Protein AF-A0A925IKQ5-F1 (afdb_monomer)

Foldseek 3Di:
DPPQPQDDLVNQLVLLLLQLLLLLVVLVVCCVVPVVVQ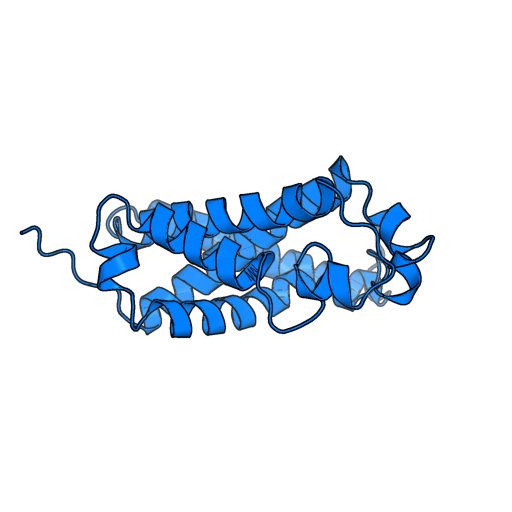DVCCDDPNVVVHDHCLALVVLCVSVCSSVVSNVLSVVCVVVRCQLQVDPCSLVVQLCCCCVDVAANDPDLDAQHPNVVVPHPDDHDPSSCSRRSVSSSSSSVLSNVCSRCVVPVVSVVVSVVSSVVSNVSSVVSSCVSVVVDDDDD

Mean predicted aligned error: 4.37 Å

pLDDT: mean 92.51, std 9.11, range [41.44, 98.69]

Sequence (184 aa):
MNDSTQPTLWGLIVKTSVVHTVTYFFMGILALTLLNYTEAFSTGVLASFMRPTDSPWVAAGPMLQPIRGLIFALAFYPLREIFFGKNNGWLILWWVLVALGVLSTFGAATGSIEGMIYTIIPTSITNYLEVVPQAFLLSAILFYWVNHPEKKWLNWVLGILFVLIMLMSALGVMAANGMLQVPT

Solvent-accessible surface area (backbone atoms only — not comparable to full-atom values): 9749 Å² total; per-residue (Å²): 131,83,87,68,80,73,80,49,67,67,60,37,26,55,49,33,13,38,39,39,25,47,33,48,47,54,35,48,54,48,34,49,71,76,66,46,39,57,59,49,22,66,37,76,76,44,35,80,76,41,73,45,69,71,37,40,69,53,29,34,45,50,63,50,24,45,60,53,13,37,56,48,25,63,66,40,54,86,45,36,62,60,34,63,68,38,99,61,8,32,59,53,46,22,48,51,43,40,50,47,69,44,38,56,30,93,54,65,43,79,57,10,57,40,9,64,73,75,44,91,66,82,72,53,73,72,57,43,67,39,57,51,54,30,39,41,50,28,23,49,52,42,39,51,54,67,74,41,69,85,52,57,65,55,57,51,54,50,48,52,52,35,53,51,48,44,50,51,18,52,50,38,27,36,37,49,69,67,75,40,91,72,88,128

Secondary structure (DSSP, 8-state):
-----PPPHHHHHHHHHHHHHHHHHHHHHHHHHHS-HHHHHHSTTGGGTSPPTTSHHHHTHHHHHHHHHHHHHHHHGGGHHHHHSSTTHHHHHHHHHHIIIIIS-SS--TTSHHHHHH--SPP-THHHHHHHHHHHHHHHHHHHHHH-TT-HHHHHHHHHHHHHHHHHHHHHHHHHTTSS----

Radius of gyration: 17.76 Å; Cα contacts (8 Å, |Δi|>4): 220; chains: 1; bounding box: 44×34×56 Å

Structure (mmCIF, N/CA/C/O backbone):
data_AF-A0A925IKQ5-F1
#
_entry.id   AF-A0A925IKQ5-F1
#
loop_
_atom_site.group_PDB
_atom_site.id
_atom_site.type_symbol
_atom_site.label_atom_id
_atom_site.label_alt_id
_atom_site.label_comp_id
_atom_site.label_asym_id
_atom_site.label_entity_id
_atom_site.label_seq_id
_atom_site.pdbx_PDB_ins_code
_atom_site.Cartn_x
_atom_site.Cartn_y
_atom_site.Cartn_z
_atom_site.occupancy
_atom_site.B_iso_or_equiv
_atom_site.auth_seq_id
_atom_site.auth_comp_id
_atom_site.auth_asym_id
_atom_site.auth_atom_id
_atom_site.pdbx_PDB_model_num
ATOM 1 N N . MET A 1 1 ? -11.544 10.944 28.070 1.00 41.44 1 MET A N 1
ATOM 2 C CA . MET A 1 1 ? -10.793 10.051 27.165 1.00 41.44 1 MET A CA 1
ATOM 3 C C . MET A 1 1 ? -11.814 9.105 26.574 1.00 41.44 1 MET A C 1
ATOM 5 O O . MET A 1 1 ? -12.487 8.446 27.349 1.00 41.44 1 MET A O 1
ATOM 9 N N . ASN A 1 2 ? -12.041 9.138 25.259 1.00 42.03 2 ASN A N 1
ATOM 10 C CA . ASN A 1 2 ? -12.896 8.131 24.629 1.00 42.03 2 ASN A CA 1
ATOM 11 C C . ASN A 1 2 ? -12.149 6.800 24.716 1.00 42.03 2 ASN A C 1
ATOM 13 O O . ASN A 1 2 ? -11.025 6.723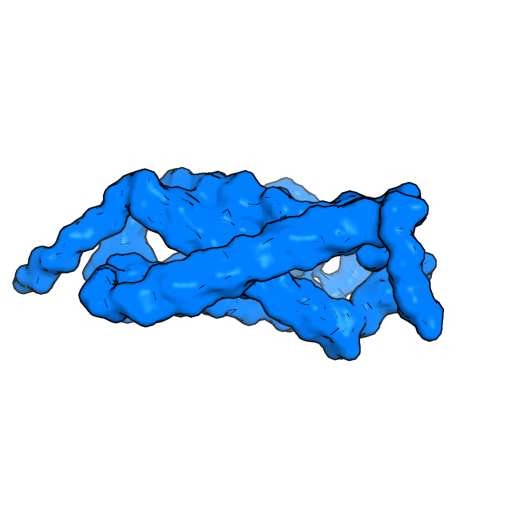 24.222 1.00 42.03 2 ASN A O 1
ATOM 17 N N . ASP A 1 3 ? -12.760 5.791 25.332 1.00 43.50 3 ASP A N 1
ATOM 18 C CA . ASP A 1 3 ? -12.321 4.398 25.250 1.00 43.50 3 ASP A CA 1
ATOM 19 C C . ASP A 1 3 ? -12.513 3.912 23.805 1.00 43.50 3 ASP A C 1
ATOM 21 O O . ASP A 1 3 ? -13.457 3.192 23.477 1.00 43.50 3 ASP A O 1
ATOM 25 N N . SER A 1 4 ? -11.647 4.350 22.888 1.00 56.72 4 SER A N 1
ATOM 26 C CA . SER A 1 4 ? -11.518 3.682 21.603 1.00 56.72 4 SER A CA 1
ATOM 27 C C . SER A 1 4 ? -10.803 2.363 21.866 1.00 56.72 4 SER A C 1
ATOM 29 O O . SER A 1 4 ? -9.616 2.316 22.192 1.00 56.72 4 SER A O 1
ATOM 31 N N . THR A 1 5 ? -11.551 1.265 21.771 1.00 69.25 5 THR A N 1
ATOM 32 C CA . THR A 1 5 ? -10.996 -0.087 21.810 1.00 69.25 5 THR A CA 1
ATOM 33 C C . THR A 1 5 ? -9.889 -0.180 20.764 1.00 69.25 5 THR A C 1
ATOM 35 O O . THR A 1 5 ? -10.165 -0.160 19.563 1.00 69.25 5 THR A O 1
ATOM 38 N N . GLN A 1 6 ? -8.637 -0.227 21.223 1.00 81.50 6 GLN A N 1
ATOM 39 C CA . GLN A 1 6 ? -7.464 -0.299 20.358 1.00 81.50 6 GLN A CA 1
ATOM 40 C C . GLN A 1 6 ? -7.587 -1.498 19.401 1.00 81.50 6 GLN A C 1
ATOM 42 O O . GLN A 1 6 ? -8.072 -2.558 19.812 1.00 81.50 6 GLN A O 1
ATOM 47 N N . PRO A 1 7 ? -7.148 -1.376 18.135 1.00 90.25 7 PRO A N 1
ATOM 48 C CA . PRO A 1 7 ? -7.259 -2.471 17.184 1.00 90.25 7 PRO A CA 1
ATOM 49 C C . PRO A 1 7 ? -6.448 -3.681 17.653 1.00 90.25 7 PRO A C 1
ATOM 51 O O . PRO A 1 7 ? -5.280 -3.564 18.029 1.00 90.25 7 PRO A O 1
ATOM 54 N N . THR A 1 8 ? -7.061 -4.862 17.587 1.00 95.31 8 THR A N 1
ATOM 55 C CA . THR A 1 8 ? -6.353 -6.127 17.801 1.00 95.31 8 THR A CA 1
ATOM 56 C C . THR A 1 8 ? -5.393 -6.390 16.645 1.00 95.31 8 THR A C 1
ATOM 58 O O . THR A 1 8 ? -5.629 -5.947 15.518 1.00 95.31 8 THR A O 1
ATOM 61 N N . LEU A 1 9 ? -4.325 -7.153 16.899 1.00 96.56 9 LEU A N 1
ATOM 62 C CA . LEU A 1 9 ? -3.350 -7.500 15.863 1.00 96.56 9 LEU A CA 1
ATOM 63 C C . LEU A 1 9 ? -4.024 -8.175 14.664 1.00 96.56 9 LEU A C 1
ATOM 65 O O . LEU A 1 9 ? -3.825 -7.762 13.527 1.00 96.56 9 LEU A O 1
ATOM 69 N N . TRP A 1 10 ? -4.876 -9.169 14.924 1.00 97.06 10 TRP A N 1
ATOM 70 C CA . TRP A 1 10 ? -5.587 -9.884 13.867 1.00 97.06 10 TRP A CA 1
ATOM 71 C C . TRP A 1 10 ? -6.515 -8.968 13.063 1.00 97.06 10 TRP A C 1
ATOM 73 O O . TRP A 1 10 ? -6.498 -8.988 11.833 1.00 97.06 10 TRP A O 1
ATOM 83 N N . GLY A 1 11 ? -7.280 -8.110 13.749 1.00 96.56 11 GLY A N 1
ATOM 84 C CA . GLY A 1 11 ? -8.144 -7.136 13.086 1.00 96.56 11 GLY A CA 1
ATOM 85 C C . GLY A 1 11 ? -7.350 -6.172 12.204 1.00 96.56 11 GLY A C 1
ATOM 86 O O . GLY A 1 11 ? -7.780 -5.857 11.093 1.00 96.56 11 GLY A O 1
ATOM 87 N N . LEU A 1 12 ? -6.171 -5.750 12.663 1.00 97.44 12 LEU A N 1
ATOM 88 C CA . LEU A 1 12 ? -5.295 -4.866 11.906 1.00 97.44 12 LEU A CA 1
ATOM 89 C C . LEU A 1 12 ? -4.671 -5.572 10.696 1.00 97.44 12 LEU A C 1
ATOM 91 O O . LEU A 1 12 ? -4.644 -4.978 9.623 1.00 97.44 12 LEU A O 1
ATOM 95 N N . ILE A 1 13 ? -4.241 -6.831 10.828 1.00 98.56 13 ILE A N 1
ATOM 96 C CA . ILE A 1 13 ? -3.718 -7.641 9.712 1.00 98.56 13 ILE A CA 1
ATOM 97 C C . ILE A 1 13 ? -4.755 -7.753 8.599 1.00 98.56 13 ILE A C 1
ATOM 99 O O . ILE A 1 13 ? -4.454 -7.434 7.447 1.00 98.56 13 ILE A O 1
ATOM 103 N N . VAL A 1 14 ? -5.983 -8.155 8.938 1.00 98.25 14 VAL A N 1
ATOM 104 C CA . VAL A 1 14 ? -7.055 -8.337 7.950 1.00 98.25 14 VAL A CA 1
ATOM 105 C C . VAL A 1 14 ? -7.387 -7.011 7.268 1.00 98.25 14 VAL A C 1
ATOM 107 O O . VAL A 1 14 ? -7.350 -6.926 6.040 1.00 98.25 14 VAL A O 1
ATOM 110 N N . LYS A 1 15 ? -7.657 -5.954 8.046 1.00 98.25 15 LYS A N 1
ATOM 111 C CA . LYS A 1 15 ? -8.031 -4.646 7.487 1.00 98.25 15 LYS A CA 1
ATOM 112 C C . LYS A 1 15 ? -6.906 -4.037 6.648 1.00 98.25 15 LYS A C 1
ATOM 114 O O . LYS A 1 15 ? -7.177 -3.536 5.562 1.00 98.25 15 LYS A O 1
ATOM 119 N N . THR A 1 16 ? -5.653 -4.121 7.097 1.00 98.56 16 THR A N 1
ATOM 120 C CA . THR A 1 16 ? -4.502 -3.585 6.347 1.00 98.56 16 THR A CA 1
ATOM 121 C C . THR A 1 16 ? -4.289 -4.350 5.047 1.00 98.56 16 THR A C 1
ATOM 123 O O . THR A 1 16 ? -4.097 -3.724 4.011 1.00 98.56 16 THR A O 1
ATOM 126 N N . SER A 1 17 ? -4.392 -5.682 5.068 1.00 98.62 17 SER A N 1
ATOM 127 C CA . SER A 1 17 ? -4.284 -6.517 3.863 1.00 98.62 17 SER A CA 1
ATOM 128 C C . SER A 1 17 ? -5.343 -6.166 2.828 1.00 98.62 17 SER A C 1
ATOM 130 O O . SER A 1 17 ? -5.018 -5.956 1.659 1.00 98.62 17 SER A O 1
ATOM 132 N N . VAL A 1 18 ? -6.594 -6.027 3.265 1.00 98.69 18 VAL A N 1
ATOM 133 C CA . VAL A 1 18 ? -7.708 -5.644 2.395 1.00 98.69 18 VAL A CA 1
ATOM 134 C C . VAL A 1 18 ? -7.502 -4.243 1.823 1.00 98.69 18 VAL A C 1
ATOM 136 O O . VAL A 1 18 ? -7.490 -4.083 0.604 1.00 98.69 18 VAL A O 1
ATOM 139 N N . VAL A 1 19 ? -7.293 -3.234 2.674 1.00 98.69 19 VAL A N 1
ATOM 140 C CA . VAL A 1 19 ? -7.167 -1.842 2.216 1.00 98.69 19 VAL A CA 1
ATOM 141 C C . VAL A 1 19 ? -5.950 -1.672 1.318 1.00 98.69 19 VAL A C 1
ATOM 143 O O . VAL A 1 19 ? -6.065 -1.038 0.276 1.00 98.69 19 VAL A O 1
ATOM 146 N N . HIS A 1 20 ? -4.806 -2.261 1.673 1.00 98.62 20 HIS A N 1
ATOM 147 C CA . HIS A 1 20 ? -3.599 -2.156 0.859 1.00 98.62 20 HIS A CA 1
ATOM 148 C C . HIS A 1 20 ? -3.790 -2.778 -0.523 1.00 98.62 20 HIS A C 1
ATOM 150 O O . HIS A 1 20 ? -3.409 -2.162 -1.513 1.00 98.62 20 HIS A O 1
ATOM 156 N N . THR A 1 21 ? -4.433 -3.947 -0.603 1.00 98.69 21 THR A N 1
ATOM 157 C CA . THR A 1 21 ? -4.746 -4.601 -1.883 1.00 98.69 21 THR A CA 1
ATOM 158 C C . THR A 1 21 ? -5.673 -3.738 -2.734 1.00 98.69 21 THR A C 1
ATOM 160 O O . THR A 1 21 ? -5.405 -3.529 -3.915 1.00 98.69 21 THR A O 1
ATOM 163 N N . VAL A 1 22 ? -6.732 -3.192 -2.129 1.00 98.50 22 VAL A N 1
ATOM 164 C CA . VAL A 1 22 ? -7.706 -2.337 -2.817 1.00 98.50 22 VAL A CA 1
ATOM 165 C C . VAL A 1 22 ? -7.042 -1.064 -3.346 1.00 98.50 22 VAL A C 1
ATOM 167 O O . VAL A 1 22 ? -7.174 -0.753 -4.528 1.00 98.50 22 VAL A O 1
ATOM 170 N N . THR A 1 23 ? -6.295 -0.337 -2.511 1.00 98.50 23 THR A N 1
ATOM 171 C CA . THR A 1 23 ? -5.662 0.920 -2.941 1.00 98.50 23 THR A CA 1
ATOM 172 C C . THR A 1 23 ? -4.537 0.686 -3.937 1.00 98.50 23 THR A C 1
ATOM 174 O O . THR A 1 23 ? -4.417 1.459 -4.883 1.00 98.50 23 THR A O 1
ATOM 177 N N . TYR A 1 24 ? -3.752 -0.383 -3.772 1.00 98.00 24 TYR A N 1
ATOM 178 C CA . TYR A 1 24 ? -2.742 -0.794 -4.748 1.00 98.00 24 TYR A CA 1
ATOM 179 C C . TYR A 1 24 ? -3.370 -1.065 -6.115 1.00 98.00 24 TYR A C 1
ATOM 181 O O . TYR A 1 24 ? -2.906 -0.534 -7.115 1.00 98.00 24 TYR A O 1
ATOM 189 N N . PHE A 1 25 ? -4.451 -1.845 -6.160 1.00 97.62 25 PHE A N 1
ATOM 190 C CA . PHE A 1 25 ? -5.095 -2.210 -7.417 1.00 97.62 25 PHE A CA 1
ATOM 191 C C . PHE A 1 25 ? -5.631 -0.991 -8.176 1.00 97.62 25 PHE A C 1
ATOM 193 O O . PHE A 1 25 ? -5.340 -0.822 -9.358 1.00 97.62 25 PHE A O 1
ATOM 200 N N . PHE A 1 26 ? -6.376 -0.114 -7.497 1.00 97.38 26 PHE A N 1
ATOM 201 C CA . PHE A 1 26 ? -6.933 1.075 -8.143 1.00 97.38 26 PHE A CA 1
ATOM 202 C C . PHE A 1 26 ? -5.848 2.054 -8.591 1.00 97.38 26 PHE A C 1
ATOM 204 O O . PHE A 1 26 ? -5.913 2.553 -9.712 1.00 97.38 26 PHE A O 1
ATOM 211 N N . MET A 1 27 ? -4.835 2.300 -7.756 1.00 96.75 27 MET A N 1
ATOM 212 C CA . MET A 1 27 ? -3.728 3.175 -8.145 1.00 96.75 27 MET A CA 1
ATOM 213 C C . MET A 1 27 ? -2.895 2.574 -9.277 1.00 96.75 27 MET A C 1
ATOM 215 O O . MET A 1 27 ? -2.519 3.311 -10.180 1.00 96.75 27 MET A O 1
ATOM 219 N N . GLY A 1 28 ? -2.711 1.253 -9.302 1.00 93.81 28 GLY A N 1
ATOM 220 C CA . GLY A 1 28 ? -2.059 0.556 -10.408 1.00 93.81 28 GLY A CA 1
ATOM 221 C C . GLY A 1 28 ? -2.821 0.700 -11.729 1.00 93.81 28 GLY A C 1
ATOM 222 O O . GLY A 1 28 ? -2.212 0.992 -12.753 1.00 93.81 28 GLY A O 1
ATOM 223 N N . ILE A 1 29 ? -4.157 0.590 -11.726 1.00 93.62 29 ILE A N 1
ATOM 224 C CA . ILE A 1 29 ? -4.978 0.859 -12.925 1.00 93.62 29 ILE A CA 1
ATOM 225 C C . ILE A 1 29 ? -4.818 2.313 -13.385 1.00 93.62 29 ILE A C 1
ATOM 227 O O . ILE A 1 29 ? -4.654 2.576 -14.579 1.00 93.62 29 ILE A O 1
ATOM 231 N N . LEU A 1 30 ? -4.853 3.267 -12.452 1.00 93.88 30 LEU A N 1
ATOM 232 C CA . LEU A 1 30 ? -4.658 4.679 -12.782 1.00 93.88 30 LEU A CA 1
ATOM 233 C C . LEU A 1 30 ? -3.256 4.926 -13.345 1.00 93.88 30 LEU A C 1
ATOM 235 O O . LEU A 1 30 ? -3.117 5.654 -14.319 1.00 93.88 30 LEU A O 1
ATOM 239 N N . ALA A 1 31 ? -2.227 4.285 -12.802 1.00 90.75 31 ALA A N 1
ATOM 240 C CA . ALA A 1 31 ? -0.866 4.407 -13.303 1.00 90.75 31 ALA A CA 1
ATOM 241 C C . ALA A 1 31 ? -0.708 3.798 -14.706 1.00 90.75 31 ALA A C 1
ATOM 243 O O . ALA A 1 31 ? -0.157 4.444 -15.598 1.00 90.75 31 ALA A O 1
ATOM 244 N N . LEU A 1 32 ? -1.277 2.611 -14.946 1.00 89.88 32 LEU A N 1
ATOM 245 C CA . LEU A 1 32 ? -1.297 1.978 -16.269 1.00 89.88 32 LEU A CA 1
ATOM 246 C C . LEU A 1 32 ? -1.959 2.868 -17.327 1.00 89.88 32 LEU A C 1
ATOM 248 O O . LEU A 1 32 ? -1.464 2.954 -18.449 1.00 89.88 32 LEU A O 1
ATOM 252 N N . THR A 1 33 ? -3.052 3.542 -16.969 1.00 90.00 33 THR A N 1
ATOM 253 C CA . THR A 1 33 ? -3.854 4.336 -17.913 1.00 90.00 33 THR A CA 1
ATOM 254 C C . THR A 1 33 ? -3.386 5.786 -18.064 1.00 90.00 33 THR A C 1
ATOM 256 O O . THR A 1 33 ? -3.491 6.334 -19.158 1.00 90.00 33 THR A O 1
ATOM 259 N N . LEU A 1 34 ? -2.860 6.413 -17.007 1.00 90.88 34 LEU A N 1
ATOM 260 C CA . LEU A 1 34 ? -2.500 7.839 -16.994 1.00 90.88 34 LEU A CA 1
ATOM 261 C C . LEU A 1 34 ? -0.994 8.100 -17.107 1.00 90.88 34 LEU A C 1
ATOM 263 O O . LEU A 1 34 ? -0.605 9.185 -17.533 1.00 90.88 34 LEU A O 1
ATOM 267 N N . LEU A 1 35 ? -0.143 7.145 -16.715 1.00 88.75 35 LEU A N 1
ATOM 268 C CA . LEU A 1 35 ? 1.321 7.305 -16.694 1.00 88.75 35 LEU A CA 1
ATOM 269 C C . LEU A 1 35 ? 2.035 6.481 -17.776 1.00 88.75 35 LEU A C 1
ATOM 271 O O . LEU A 1 35 ? 3.264 6.460 -17.810 1.00 88.75 35 LEU A O 1
ATOM 275 N N . ASN A 1 36 ? 1.275 5.821 -18.656 1.00 86.38 36 ASN A N 1
ATOM 276 C CA . ASN A 1 36 ? 1.770 5.064 -19.808 1.00 86.38 36 ASN A CA 1
ATOM 277 C C . ASN A 1 36 ? 2.819 3.990 -19.442 1.00 86.38 36 ASN A C 1
ATOM 279 O O . ASN A 1 36 ? 3.860 3.832 -20.084 1.00 86.38 36 ASN A O 1
ATOM 283 N N . TYR A 1 37 ? 2.543 3.239 -18.372 1.00 84.31 37 TYR A N 1
ATOM 284 C CA . TYR A 1 37 ? 3.457 2.217 -17.847 1.00 84.31 37 TYR A CA 1
ATOM 285 C C . TYR A 1 37 ? 3.745 1.084 -18.831 1.00 84.31 37 TYR A C 1
ATOM 287 O O . TYR A 1 37 ? 4.828 0.509 -18.783 1.00 84.31 37 TYR A O 1
ATOM 295 N N . THR A 1 38 ? 2.823 0.783 -19.748 1.00 83.44 38 THR A N 1
ATOM 296 C CA . THR A 1 38 ? 3.056 -0.221 -20.795 1.00 83.44 38 THR A CA 1
ATOM 297 C C . THR A 1 38 ? 4.256 0.152 -21.663 1.00 83.44 38 THR A C 1
ATOM 299 O O . THR A 1 38 ? 5.140 -0.676 -21.870 1.00 83.44 38 THR A O 1
ATOM 302 N N . GLU A 1 39 ? 4.340 1.402 -22.124 1.00 85.94 39 GLU A N 1
ATOM 303 C CA . GLU A 1 39 ? 5.493 1.882 -22.891 1.00 85.94 39 GLU A CA 1
ATOM 304 C C . GLU A 1 39 ? 6.738 1.998 -22.004 1.00 85.94 39 GLU A C 1
ATOM 306 O O . GLU A 1 39 ? 7.817 1.531 -22.376 1.00 85.94 39 GLU A O 1
ATOM 311 N N . ALA A 1 40 ? 6.585 2.550 -20.796 1.00 84.31 40 ALA A N 1
ATOM 312 C CA . ALA A 1 40 ? 7.707 2.753 -19.884 1.00 84.31 40 ALA A CA 1
ATOM 313 C C . ALA A 1 40 ? 8.388 1.436 -19.467 1.00 84.31 40 ALA A C 1
ATOM 315 O O . ALA A 1 40 ? 9.604 1.406 -19.309 1.00 84.31 40 ALA A O 1
ATOM 316 N N . PHE A 1 41 ? 7.637 0.346 -19.281 1.00 88.25 41 PHE A N 1
ATOM 317 C CA . PHE A 1 41 ? 8.191 -0.946 -18.847 1.00 88.25 41 PHE A CA 1
ATOM 318 C C . PHE A 1 41 ? 8.660 -1.821 -20.014 1.00 88.25 41 PHE A C 1
ATOM 320 O O . PHE A 1 41 ? 9.317 -2.832 -19.781 1.00 88.25 41 PHE A O 1
ATOM 327 N N . SER A 1 42 ? 8.335 -1.459 -21.257 1.00 85.56 42 SER A N 1
ATOM 328 C CA . SER A 1 42 ? 8.744 -2.204 -22.457 1.00 85.56 42 SER A CA 1
ATOM 329 C C . SER A 1 42 ? 9.879 -1.536 -23.235 1.00 85.56 42 SER A C 1
ATOM 331 O O . SER A 1 42 ? 10.492 -2.177 -24.089 1.00 85.56 42 SER A O 1
ATOM 333 N N . THR A 1 43 ? 10.206 -0.278 -22.926 1.00 81.56 43 THR A N 1
ATOM 334 C CA . THR A 1 43 ? 11.236 0.495 -23.630 1.00 81.56 43 THR A CA 1
ATOM 335 C C . THR A 1 43 ? 12.249 1.149 -22.682 1.00 81.56 43 THR A C 1
ATOM 337 O O . THR A 1 43 ? 12.024 1.312 -21.482 1.00 81.56 43 THR A O 1
ATOM 340 N N . GLY A 1 44 ? 13.410 1.528 -23.225 1.00 84.44 44 GLY A N 1
ATOM 341 C CA . GLY A 1 44 ? 14.429 2.290 -22.501 1.00 84.44 44 GLY A CA 1
ATOM 342 C C . GLY A 1 44 ? 15.044 1.561 -21.298 1.00 84.44 44 GLY A C 1
ATOM 343 O O . GLY A 1 44 ? 15.125 0.336 -21.252 1.00 84.44 44 GLY A O 1
ATOM 344 N N . VAL A 1 45 ? 15.521 2.339 -20.320 1.00 84.00 45 VAL A N 1
ATOM 345 C CA . VAL A 1 45 ? 16.238 1.825 -19.137 1.00 84.00 45 VAL A CA 1
ATOM 346 C C . VAL A 1 45 ? 15.307 1.074 -18.181 1.00 84.00 45 VAL A C 1
ATOM 348 O O . VAL A 1 45 ? 15.732 0.125 -17.536 1.00 84.00 45 VAL A O 1
ATOM 351 N N . LEU A 1 46 ? 14.029 1.453 -18.091 1.00 85.50 46 LEU A N 1
ATOM 352 C CA . LEU A 1 46 ? 13.085 0.759 -17.212 1.00 85.50 46 LEU A CA 1
ATOM 353 C C . LEU A 1 46 ? 12.785 -0.665 -17.691 1.00 85.50 46 LEU A C 1
ATOM 355 O O . LEU A 1 46 ? 12.556 -1.519 -16.844 1.00 85.50 46 LEU A O 1
ATOM 359 N N . ALA A 1 47 ? 12.875 -0.964 -18.989 1.00 87.19 47 ALA A N 1
ATOM 360 C CA . ALA A 1 47 ? 12.683 -2.321 -19.507 1.00 87.19 47 ALA A CA 1
ATOM 361 C C . ALA A 1 47 ? 13.751 -3.330 -19.046 1.00 87.19 47 ALA A C 1
ATOM 363 O O . ALA A 1 47 ? 13.494 -4.532 -19.031 1.00 87.19 47 ALA A O 1
ATOM 364 N N . SER A 1 48 ? 14.946 -2.871 -18.650 1.00 87.12 48 SER A N 1
ATOM 365 C CA . SER A 1 48 ? 15.973 -3.756 -18.074 1.00 87.12 48 SER A CA 1
ATOM 366 C C . SER A 1 48 ? 15.771 -4.018 -16.578 1.00 87.12 48 SER A C 1
ATOM 368 O O . SER A 1 48 ? 16.409 -4.912 -16.022 1.00 87.12 48 SER A O 1
ATOM 370 N N . PHE A 1 49 ? 14.880 -3.263 -15.929 1.00 88.00 49 PHE A N 1
ATOM 371 C CA . PHE A 1 49 ? 14.619 -3.326 -14.492 1.00 88.00 49 PHE A CA 1
ATOM 372 C C . PHE A 1 49 ? 13.215 -3.857 -14.156 1.00 88.00 49 PHE A C 1
ATOM 374 O O . PHE A 1 49 ? 13.047 -4.636 -13.218 1.00 88.00 49 PHE A O 1
ATOM 381 N N . MET A 1 50 ? 12.203 -3.456 -14.926 1.00 91.81 50 MET A N 1
ATOM 382 C CA . MET A 1 50 ? 10.792 -3.775 -14.722 1.00 91.81 50 MET A CA 1
ATOM 383 C C . MET A 1 50 ? 10.351 -4.932 -15.615 1.00 91.81 50 MET A C 1
ATOM 385 O O . MET A 1 50 ? 10.854 -5.129 -16.717 1.00 91.81 50 MET A O 1
ATOM 389 N N . ARG A 1 51 ? 9.362 -5.698 -15.146 1.00 93.06 51 ARG A N 1
ATOM 390 C CA . ARG A 1 51 ? 8.690 -6.698 -15.983 1.00 93.06 51 ARG A CA 1
ATOM 391 C C . ARG A 1 51 ? 7.648 -6.016 -16.880 1.00 93.06 51 ARG A C 1
ATOM 393 O O . ARG A 1 51 ? 6.980 -5.099 -16.399 1.00 93.06 51 ARG A O 1
ATOM 400 N N . PRO A 1 52 ? 7.436 -6.510 -18.113 1.00 92.06 52 PRO A N 1
ATOM 401 C CA . PRO A 1 52 ? 6.313 -6.099 -18.949 1.00 92.06 52 PRO A CA 1
ATOM 402 C C . PRO A 1 52 ? 4.967 -6.233 -18.226 1.00 92.06 52 PRO A C 1
ATOM 404 O O . PRO A 1 52 ? 4.774 -7.143 -17.407 1.00 92.06 52 PRO A O 1
ATOM 407 N N . THR A 1 53 ? 4.042 -5.320 -18.526 1.00 89.62 53 THR A N 1
ATOM 408 C CA . THR A 1 53 ? 2.741 -5.209 -17.847 1.00 89.62 53 THR A CA 1
ATOM 409 C C . THR A 1 53 ? 1.810 -6.391 -18.120 1.00 89.62 53 THR A C 1
ATOM 411 O O . THR A 1 53 ? 0.933 -6.674 -17.307 1.00 89.62 53 THR A O 1
ATOM 414 N N . ASP A 1 54 ? 2.039 -7.118 -19.210 1.00 88.81 54 ASP A N 1
ATOM 415 C CA . ASP A 1 54 ? 1.347 -8.348 -19.599 1.00 88.81 54 ASP A CA 1
ATOM 416 C C . ASP A 1 54 ? 1.957 -9.621 -18.982 1.00 88.81 54 ASP A C 1
ATOM 418 O O . ASP A 1 54 ? 1.423 -10.716 -19.164 1.00 88.81 54 ASP A O 1
ATOM 422 N N . SER A 1 55 ? 3.054 -9.518 -18.218 1.00 93.19 55 SER A N 1
ATOM 423 C CA . SER A 1 55 ? 3.662 -10.708 -17.622 1.00 93.19 55 SER A CA 1
ATOM 424 C C . SER A 1 55 ? 2.770 -11.319 -16.527 1.00 93.19 55 SER A C 1
ATOM 426 O O . SER A 1 55 ? 2.173 -10.584 -15.727 1.00 93.19 55 SER A O 1
ATOM 428 N N . PRO A 1 56 ? 2.760 -12.660 -16.369 1.00 94.06 56 PRO A N 1
ATOM 429 C CA . PRO A 1 56 ? 1.994 -13.321 -15.311 1.00 94.06 56 PRO A CA 1
ATOM 430 C C . PRO A 1 56 ? 2.316 -12.812 -13.900 1.00 94.06 56 PRO A C 1
ATOM 432 O O . PRO A 1 56 ? 1.445 -12.776 -13.038 1.00 94.06 56 PRO A O 1
ATOM 435 N N . TRP A 1 57 ? 3.557 -12.382 -13.656 1.00 95.31 57 TRP A N 1
ATOM 436 C CA . TRP A 1 57 ? 3.975 -11.847 -12.357 1.00 95.31 57 TRP A CA 1
ATOM 437 C C . TRP A 1 57 ? 3.402 -10.462 -12.066 1.00 95.31 57 TRP A C 1
ATOM 439 O O . TRP A 1 57 ? 3.077 -10.177 -10.914 1.00 95.31 57 TRP A O 1
ATOM 449 N N . VAL A 1 58 ? 3.256 -9.614 -13.087 1.00 93.31 58 VAL A N 1
ATOM 450 C CA . VAL A 1 58 ? 2.593 -8.312 -12.927 1.00 93.31 58 VAL A CA 1
ATOM 451 C C . VAL A 1 58 ? 1.092 -8.521 -12.722 1.00 93.31 58 VAL A C 1
ATOM 453 O O . VAL A 1 58 ? 0.521 -7.934 -11.803 1.00 93.31 58 VAL A O 1
ATOM 456 N N . ALA A 1 59 ? 0.478 -9.450 -13.463 1.00 94.12 59 ALA A N 1
ATOM 457 C CA . ALA A 1 59 ? -0.920 -9.838 -13.260 1.00 94.12 59 ALA A CA 1
ATOM 458 C C . ALA A 1 59 ? -1.187 -10.426 -11.859 1.00 94.12 59 ALA A C 1
ATOM 460 O O . ALA A 1 59 ? -2.241 -10.169 -11.276 1.00 94.12 59 ALA A O 1
ATOM 461 N N . ALA A 1 60 ? -0.224 -11.159 -11.286 1.00 95.56 60 ALA A N 1
ATOM 462 C CA . ALA A 1 60 ? -0.269 -11.674 -9.913 1.00 95.56 60 ALA A CA 1
ATOM 463 C C . ALA A 1 60 ? -0.042 -10.595 -8.835 1.00 95.56 60 ALA A C 1
ATOM 465 O O . ALA A 1 60 ? -0.207 -10.872 -7.645 1.00 95.56 60 ALA A O 1
ATOM 466 N N . GLY A 1 61 ? 0.340 -9.371 -9.218 1.00 94.69 61 GLY A N 1
ATOM 467 C CA . GLY A 1 61 ? 0.677 -8.280 -8.303 1.00 94.69 61 GLY A CA 1
ATOM 468 C C . GLY A 1 61 ? -0.351 -8.070 -7.182 1.00 94.69 61 GLY A C 1
ATOM 469 O O . GLY A 1 61 ? 0.045 -8.082 -6.012 1.00 94.69 61 GLY A O 1
ATOM 470 N N . PRO A 1 62 ? -1.660 -7.940 -7.478 1.00 96.62 62 PRO A N 1
ATOM 471 C CA . PRO A 1 62 ? -2.698 -7.804 -6.457 1.00 96.62 62 PRO A CA 1
ATOM 472 C C . PRO A 1 62 ? -2.764 -8.987 -5.475 1.00 96.62 62 PRO A C 1
ATOM 474 O O . PRO A 1 62 ? -2.916 -8.763 -4.275 1.00 96.62 62 PRO A O 1
ATOM 477 N N . MET A 1 63 ? -2.562 -10.228 -5.937 1.00 95.38 63 MET A N 1
ATOM 478 C CA . MET A 1 63 ? -2.564 -11.422 -5.073 1.00 95.38 63 MET A CA 1
ATOM 479 C C . MET A 1 63 ? -1.420 -11.461 -4.057 1.00 95.38 63 MET A C 1
ATOM 481 O O . MET A 1 63 ? -1.523 -12.154 -3.045 1.00 95.38 63 MET A O 1
ATOM 485 N N . LEU A 1 64 ? -0.341 -10.718 -4.304 1.00 96.62 64 LEU A N 1
ATOM 486 C CA . LEU A 1 64 ? 0.797 -10.609 -3.391 1.00 96.62 64 LEU A CA 1
ATOM 487 C C . LEU A 1 64 ? 0.623 -9.482 -2.360 1.00 96.62 64 LEU A C 1
ATOM 489 O O . LEU A 1 64 ? 1.341 -9.443 -1.357 1.00 96.62 64 LEU A O 1
ATOM 493 N N . GLN A 1 65 ? -0.343 -8.579 -2.550 1.00 97.88 65 GLN A N 1
ATOM 494 C CA . GLN A 1 65 ? -0.558 -7.458 -1.632 1.00 97.88 65 GLN A CA 1
ATOM 495 C C . GLN A 1 65 ? -1.025 -7.861 -0.224 1.00 97.88 65 GLN A C 1
ATOM 497 O O . GLN A 1 65 ? -0.626 -7.171 0.714 1.00 97.88 65 GLN A O 1
ATOM 502 N N . PRO A 1 66 ? -1.757 -8.970 0.009 1.00 98.44 66 PRO A N 1
ATOM 503 C CA . PRO A 1 66 ? -2.018 -9.452 1.365 1.00 98.44 66 PRO A CA 1
ATOM 504 C C . PRO A 1 66 ? -0.742 -9.718 2.173 1.00 98.44 66 PRO A C 1
ATOM 506 O O . PRO A 1 66 ? -0.696 -9.417 3.363 1.00 98.44 66 PRO A O 1
ATOM 509 N N . ILE A 1 67 ? 0.324 -10.208 1.530 1.00 98.25 67 ILE A N 1
ATOM 510 C CA . ILE A 1 67 ? 1.618 -10.437 2.192 1.00 98.25 67 ILE A CA 1
ATOM 511 C C . ILE A 1 67 ? 2.225 -9.095 2.622 1.00 98.25 67 ILE A C 1
ATOM 513 O O . ILE A 1 67 ? 2.665 -8.945 3.762 1.00 98.25 67 ILE A O 1
ATOM 517 N N . ARG A 1 68 ? 2.193 -8.082 1.747 1.00 97.38 68 ARG A N 1
ATOM 518 C CA . ARG A 1 68 ? 2.658 -6.726 2.091 1.00 97.38 68 ARG A CA 1
ATOM 519 C C . ARG A 1 68 ? 1.793 -6.075 3.168 1.00 97.38 68 ARG A C 1
ATOM 521 O O . ARG A 1 68 ? 2.325 -5.452 4.082 1.00 97.38 68 ARG A O 1
ATOM 528 N N . GLY A 1 69 ? 0.480 -6.268 3.109 1.00 98.25 69 GLY A N 1
ATOM 529 C CA . GLY A 1 69 ? -0.453 -5.774 4.116 1.00 98.25 69 GLY A CA 1
ATOM 530 C C . GLY A 1 69 ? -0.246 -6.406 5.492 1.00 98.25 69 GLY A C 1
ATOM 531 O O . GLY A 1 69 ? -0.330 -5.699 6.495 1.00 98.25 69 GLY A O 1
ATOM 532 N N . LEU A 1 70 ? 0.108 -7.693 5.553 1.00 98.50 70 LEU A N 1
ATOM 533 C CA . LEU A 1 70 ? 0.554 -8.355 6.780 1.00 98.50 70 LEU A CA 1
ATOM 534 C C . LEU A 1 70 ? 1.820 -7.691 7.340 1.00 98.50 70 LEU A C 1
ATOM 536 O O . LEU A 1 70 ? 1.846 -7.337 8.518 1.00 98.50 70 LEU A O 1
ATOM 540 N N . ILE A 1 71 ? 2.844 -7.480 6.507 1.00 98.50 71 ILE A N 1
ATOM 541 C CA . ILE A 1 71 ? 4.100 -6.829 6.923 1.00 98.50 71 ILE A CA 1
ATOM 542 C C . ILE A 1 71 ? 3.822 -5.422 7.470 1.00 98.50 71 ILE A C 1
ATOM 544 O O . ILE A 1 71 ? 4.308 -5.060 8.543 1.00 98.50 71 ILE A O 1
ATOM 548 N N . PHE A 1 72 ? 2.986 -4.647 6.779 1.00 98.31 72 PHE A N 1
ATOM 549 C CA . PHE A 1 72 ? 2.559 -3.328 7.237 1.00 98.31 72 PHE A CA 1
ATOM 550 C C . PHE A 1 72 ? 1.808 -3.387 8.564 1.00 98.31 72 PHE A C 1
ATOM 552 O O . PHE A 1 72 ? 2.143 -2.641 9.478 1.00 98.31 72 PHE A O 1
ATOM 559 N N . ALA A 1 73 ? 0.851 -4.300 8.724 1.00 98.38 73 ALA A N 1
ATOM 560 C CA . ALA A 1 73 ? 0.118 -4.441 9.977 1.00 98.38 73 ALA A CA 1
ATOM 561 C C . ALA A 1 73 ? 1.036 -4.782 11.159 1.00 98.38 73 ALA A C 1
ATOM 563 O O . ALA A 1 73 ? 0.850 -4.233 12.245 1.00 98.38 73 ALA A O 1
ATOM 564 N N . LEU A 1 74 ? 2.045 -5.635 10.949 1.00 98.44 74 LEU A N 1
ATOM 565 C CA . LEU A 1 74 ? 3.049 -5.955 11.967 1.00 98.44 74 LEU A CA 1
ATOM 566 C C . LEU A 1 74 ? 3.880 -4.726 12.359 1.00 98.44 74 LEU A C 1
ATOM 568 O O . LEU A 1 74 ? 4.158 -4.543 13.541 1.00 98.44 74 LEU A O 1
ATOM 572 N N . ALA A 1 75 ? 4.216 -3.857 11.402 1.00 97.88 75 ALA A N 1
ATOM 573 C CA . ALA A 1 75 ? 4.894 -2.589 11.674 1.00 97.88 75 ALA A CA 1
ATOM 574 C C . ALA A 1 75 ? 3.972 -1.552 12.348 1.00 97.88 75 ALA A C 1
ATOM 576 O O . ALA A 1 75 ? 4.414 -0.782 13.201 1.00 97.88 75 ALA A O 1
ATOM 577 N N . PHE A 1 76 ? 2.682 -1.531 12.004 1.00 97.81 76 PHE A N 1
ATOM 578 C CA . PHE A 1 76 ? 1.713 -0.579 12.554 1.00 97.81 76 PHE A CA 1
ATOM 579 C C . PHE A 1 76 ? 1.264 -0.939 13.965 1.00 97.81 76 PHE A C 1
ATOM 581 O O . PHE A 1 76 ? 1.018 -0.050 14.776 1.00 97.81 76 PHE A O 1
ATOM 588 N N . TYR A 1 77 ? 1.151 -2.230 14.273 1.00 97.88 77 TYR A N 1
ATOM 589 C CA . TYR A 1 77 ? 0.639 -2.719 15.548 1.00 97.88 77 TYR A CA 1
ATOM 590 C C . TYR A 1 77 ? 1.355 -2.171 16.801 1.00 97.88 77 TYR A C 1
ATOM 592 O O . TYR A 1 77 ? 0.648 -1.747 17.724 1.00 97.88 77 TYR A O 1
ATOM 600 N N . PRO A 1 78 ? 2.703 -2.121 16.884 1.00 97.19 78 PRO A N 1
ATOM 601 C CA . PRO A 1 78 ? 3.384 -1.521 18.035 1.00 97.19 78 PRO A CA 1
ATOM 602 C C . PRO A 1 78 ? 3.132 -0.012 18.159 1.00 97.19 78 PRO A C 1
ATOM 604 O O . PRO A 1 78 ? 3.193 0.528 19.257 1.00 97.19 78 PRO A O 1
ATOM 607 N N . LEU A 1 79 ? 2.795 0.663 17.057 1.00 96.75 79 LEU A N 1
ATOM 608 C CA . LEU A 1 79 ? 2.549 2.107 16.988 1.00 96.75 79 LEU A CA 1
ATOM 609 C C . LEU A 1 79 ? 1.050 2.451 16.916 1.00 96.75 79 LEU A C 1
ATOM 611 O O . LEU A 1 79 ? 0.684 3.603 16.670 1.00 96.75 79 LEU A O 1
ATOM 615 N N . ARG A 1 80 ? 0.162 1.471 17.133 1.00 95.69 80 ARG A N 1
ATOM 616 C CA . ARG A 1 80 ? -1.284 1.606 16.884 1.00 95.69 80 ARG A CA 1
ATOM 617 C C . ARG A 1 80 ? -1.945 2.727 17.684 1.00 95.69 80 ARG A C 1
ATOM 619 O O . ARG A 1 80 ? -2.866 3.358 17.183 1.00 95.69 80 ARG A O 1
ATOM 626 N N . GLU A 1 81 ? -1.444 3.033 18.876 1.00 94.19 81 GLU A N 1
ATOM 627 C CA . GLU A 1 81 ? -1.954 4.145 19.685 1.00 94.19 81 GLU A CA 1
ATOM 628 C C . GLU A 1 81 ? -1.655 5.504 19.039 1.00 94.19 81 GLU A C 1
ATOM 630 O O . GLU A 1 81 ? -2.487 6.409 19.071 1.00 94.19 81 GLU A O 1
ATOM 635 N N . ILE A 1 82 ? -0.497 5.639 18.384 1.00 95.00 82 ILE A N 1
ATOM 636 C CA . ILE A 1 82 ? -0.113 6.849 17.648 1.00 95.00 82 ILE A CA 1
ATOM 637 C C . ILE A 1 82 ? -0.942 6.966 16.367 1.00 95.00 82 ILE A C 1
ATOM 639 O O . ILE A 1 82 ? -1.437 8.050 16.053 1.00 95.00 82 ILE A O 1
ATOM 643 N N . PHE A 1 83 ? -1.096 5.857 15.640 1.00 96.00 83 PHE A N 1
ATOM 644 C CA . PHE A 1 83 ? -1.740 5.849 14.327 1.00 96.00 83 PHE A CA 1
ATOM 645 C C . PHE A 1 83 ? -3.263 5.870 14.389 1.00 96.00 83 PHE A C 1
ATOM 647 O O . PHE A 1 83 ? -3.878 6.534 13.566 1.00 96.00 83 PHE A O 1
ATOM 654 N N . PHE A 1 84 ? -3.879 5.188 15.351 1.00 95.94 84 PHE A N 1
ATOM 655 C CA . PHE A 1 84 ? -5.334 5.022 15.423 1.00 95.94 84 PHE A CA 1
ATOM 656 C C . PHE A 1 84 ? -5.954 5.688 16.656 1.00 95.94 84 PHE A C 1
ATOM 658 O O . PHE A 1 84 ? -7.133 6.026 16.625 1.00 95.94 84 PHE A O 1
ATOM 665 N N . GLY A 1 85 ? -5.173 5.957 17.709 1.00 92.50 85 GLY A N 1
ATOM 666 C CA . GLY A 1 85 ? -5.654 6.625 18.926 1.00 92.50 85 GLY A CA 1
ATOM 667 C C . GLY A 1 85 ? -5.736 8.155 18.845 1.00 92.50 85 GLY A C 1
ATOM 668 O O . GLY A 1 85 ? -6.355 8.775 19.707 1.00 92.50 85 GLY A O 1
ATOM 669 N N . LYS A 1 86 ? -5.133 8.785 17.826 1.00 91.19 86 LYS A N 1
ATOM 670 C CA . LYS A 1 86 ? -5.133 10.247 17.625 1.00 91.19 86 LYS A CA 1
ATOM 671 C C . LYS A 1 86 ? -6.011 10.651 16.443 1.00 91.19 86 LYS A C 1
ATOM 673 O O . LYS A 1 86 ? -5.985 9.994 15.408 1.00 91.19 86 LYS A O 1
ATOM 678 N N . ASN A 1 87 ? -6.690 11.798 16.536 1.00 89.69 87 ASN A N 1
ATOM 679 C CA . ASN A 1 87 ? -7.563 12.320 15.468 1.00 89.69 87 ASN A CA 1
ATOM 680 C C . ASN A 1 87 ? -6.845 12.508 14.116 1.00 89.69 87 ASN A C 1
ATOM 682 O O . ASN A 1 87 ? -7.445 12.326 13.062 1.00 89.69 87 ASN A O 1
ATOM 686 N N . ASN A 1 88 ? -5.556 12.853 14.139 1.00 93.62 88 ASN A N 1
ATOM 687 C CA . ASN A 1 88 ? -4.708 13.027 12.957 1.00 93.62 88 ASN A CA 1
ATOM 688 C C . ASN A 1 88 ? -3.738 11.853 12.729 1.00 93.62 88 ASN A C 1
ATOM 690 O O . ASN A 1 88 ? -2.789 11.989 11.957 1.00 93.62 88 ASN A O 1
ATOM 694 N N . GLY A 1 89 ? -3.943 10.712 13.394 1.00 96.38 89 GLY A N 1
ATOM 695 C CA . GLY A 1 89 ? -3.022 9.577 13.329 1.00 96.38 89 GLY A CA 1
ATOM 696 C C . GLY A 1 89 ? -2.844 9.010 11.914 1.00 96.38 89 GLY A C 1
ATOM 697 O O . GLY A 1 89 ? -1.758 8.549 11.573 1.00 96.38 89 GLY A O 1
ATOM 698 N N . TRP A 1 90 ? -3.844 9.169 11.043 1.00 97.56 90 TRP A N 1
ATOM 699 C CA . TRP A 1 90 ? -3.750 8.839 9.619 1.00 97.56 90 TRP A CA 1
ATOM 700 C C . TRP A 1 90 ? -2.753 9.719 8.841 1.00 97.56 90 TRP A C 1
ATOM 702 O O . TRP A 1 90 ? -2.080 9.235 7.935 1.00 97.56 90 TRP A O 1
ATOM 712 N N . LEU A 1 91 ? -2.573 10.994 9.195 1.00 98.31 91 LEU A N 1
ATOM 713 C CA . LEU A 1 91 ? -1.538 11.826 8.566 1.00 98.31 91 LEU A CA 1
ATOM 714 C C . LEU A 1 91 ? -0.141 11.388 9.005 1.00 98.31 91 LEU A C 1
ATOM 716 O O . LEU A 1 91 ? 0.781 11.370 8.195 1.00 98.31 91 LEU A O 1
ATOM 720 N N . ILE A 1 92 ? 0.001 10.985 10.271 1.00 98.12 92 ILE A N 1
ATOM 721 C CA . ILE A 1 92 ? 1.259 10.449 10.800 1.00 98.12 92 ILE A CA 1
ATOM 722 C C . ILE A 1 92 ? 1.595 9.133 10.094 1.00 98.12 92 ILE A C 1
ATOM 724 O O . ILE A 1 92 ? 2.710 8.969 9.610 1.00 98.12 92 ILE A O 1
ATOM 728 N N . LEU A 1 93 ? 0.627 8.219 9.989 1.00 98.44 93 LEU A N 1
ATOM 729 C CA . LEU A 1 93 ? 0.791 6.952 9.280 1.00 98.44 93 LEU A CA 1
ATOM 730 C C . LEU A 1 93 ? 1.157 7.172 7.803 1.00 98.44 93 LEU A C 1
ATOM 732 O O . LEU A 1 93 ? 2.093 6.551 7.304 1.00 98.44 93 LEU A O 1
ATOM 736 N N . TRP A 1 94 ? 0.468 8.090 7.119 1.00 98.69 94 TRP A N 1
ATOM 737 C CA . TRP A 1 94 ? 0.783 8.444 5.735 1.00 98.69 94 TRP A CA 1
ATOM 738 C C . TRP A 1 94 ? 2.210 8.978 5.601 1.00 98.69 94 TRP A C 1
ATOM 740 O O . TRP A 1 94 ? 2.965 8.502 4.754 1.00 98.69 94 TRP A O 1
ATOM 750 N N . TRP A 1 95 ? 2.605 9.913 6.467 1.00 98.38 95 TRP A N 1
ATOM 751 C CA . TRP A 1 95 ? 3.954 10.466 6.452 1.00 98.38 95 TRP A CA 1
ATOM 752 C C . TRP A 1 95 ? 5.019 9.399 6.710 1.00 98.38 95 TRP A C 1
ATOM 754 O O . TRP A 1 95 ? 6.011 9.361 5.993 1.00 98.38 95 TRP A O 1
ATOM 764 N N . VAL A 1 96 ? 4.808 8.496 7.672 1.00 98.25 96 VAL A N 1
ATOM 765 C CA . VAL A 1 96 ? 5.737 7.384 7.939 1.00 98.25 96 VAL A CA 1
ATOM 766 C C . VAL A 1 96 ? 5.905 6.500 6.701 1.00 98.25 96 VAL A C 1
ATOM 768 O O . VAL A 1 96 ? 7.032 6.146 6.353 1.00 98.25 96 VAL A O 1
ATOM 771 N N . LEU A 1 97 ? 4.808 6.183 6.006 1.00 98.19 97 LEU A N 1
ATOM 772 C CA . LEU A 1 97 ? 4.849 5.398 4.770 1.00 98.19 97 LEU A CA 1
ATOM 773 C C . LEU A 1 97 ? 5.595 6.119 3.644 1.00 98.19 97 LEU A C 1
ATOM 775 O O . LEU A 1 97 ? 6.383 5.486 2.946 1.00 98.19 97 LEU A O 1
ATOM 779 N N . VAL A 1 98 ? 5.391 7.425 3.475 1.00 98.31 98 VAL A N 1
ATOM 780 C CA . VAL A 1 98 ? 6.100 8.212 2.455 1.00 98.31 98 VAL A CA 1
ATOM 781 C C . VAL A 1 98 ? 7.580 8.351 2.806 1.00 98.31 98 VAL A C 1
ATOM 783 O O . VAL A 1 98 ? 8.442 8.038 1.988 1.00 98.31 98 VAL A O 1
ATOM 786 N N . ALA A 1 99 ? 7.891 8.771 4.030 1.00 98.12 99 ALA A N 1
ATOM 787 C CA . ALA A 1 99 ? 9.257 9.012 4.467 1.00 98.12 99 ALA A CA 1
ATO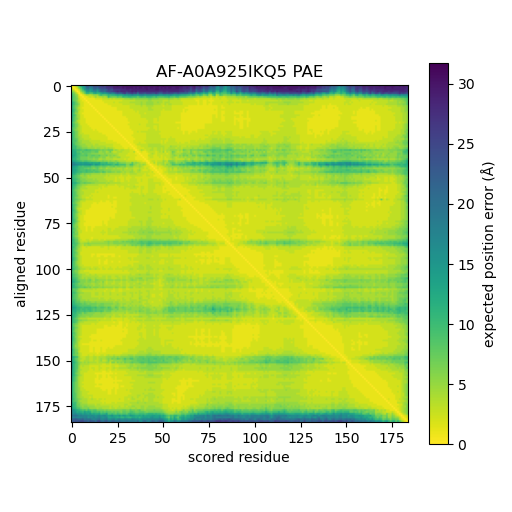M 788 C C . ALA A 1 99 ? 10.108 7.740 4.390 1.00 98.12 99 ALA A C 1
ATOM 790 O O . ALA A 1 99 ? 11.182 7.770 3.803 1.00 98.12 99 ALA A O 1
ATOM 791 N N . LEU A 1 100 ? 9.628 6.617 4.933 1.00 97.06 100 LEU A N 1
ATOM 792 C CA . LEU A 1 100 ? 10.424 5.386 5.023 1.00 97.06 100 LEU A CA 1
ATOM 793 C C . LEU A 1 100 ? 10.207 4.431 3.844 1.00 97.06 100 LEU A C 1
ATOM 795 O O . LEU A 1 100 ? 11.120 3.711 3.452 1.00 97.06 100 LEU A O 1
ATOM 799 N N . GLY A 1 101 ? 8.994 4.393 3.293 1.00 95.31 101 GLY A N 1
ATOM 800 C CA . GLY A 1 101 ? 8.613 3.449 2.241 1.00 95.31 101 GLY A CA 1
ATOM 801 C C . GLY A 1 101 ? 8.773 3.979 0.818 1.00 95.31 101 GLY A C 1
ATOM 802 O O . GLY A 1 101 ? 8.744 3.173 -0.108 1.00 95.31 101 GLY A O 1
ATOM 803 N N . VAL A 1 102 ? 8.933 5.296 0.633 1.00 96.25 102 VAL A N 1
ATOM 804 C CA . VAL A 1 102 ? 9.083 5.922 -0.693 1.00 96.25 102 VAL A CA 1
ATOM 805 C C . VAL A 1 102 ? 10.395 6.695 -0.798 1.00 96.25 102 VAL A C 1
ATOM 807 O O . VAL A 1 102 ? 11.182 6.434 -1.701 1.00 96.25 102 VAL A O 1
ATOM 810 N N . LEU A 1 103 ? 10.656 7.631 0.117 1.00 96.94 103 LEU A N 1
ATOM 811 C CA . LEU A 1 103 ? 11.805 8.537 0.005 1.00 96.94 103 LEU A CA 1
ATOM 812 C C . LEU A 1 103 ? 13.106 7.907 0.521 1.00 96.94 103 LEU A C 1
ATOM 814 O O . LEU A 1 103 ? 14.126 7.965 -0.164 1.00 96.94 103 LEU A O 1
ATOM 818 N N . SER A 1 104 ? 13.059 7.274 1.693 1.00 96.31 104 SER A N 1
ATOM 819 C CA . SER A 1 104 ? 14.228 6.721 2.393 1.00 96.31 104 SER A CA 1
ATOM 820 C C . SER A 1 104 ? 14.224 5.192 2.419 1.00 96.31 104 SER A C 1
ATOM 822 O O . SER A 1 104 ? 14.476 4.573 3.455 1.00 96.31 104 SER A O 1
ATOM 824 N N . THR A 1 105 ? 13.900 4.562 1.290 1.00 95.69 105 THR A N 1
ATOM 825 C CA . THR A 1 105 ? 13.954 3.102 1.175 1.00 95.69 105 THR A CA 1
ATOM 826 C C . THR A 1 105 ? 15.389 2.604 1.332 1.00 95.69 105 THR A C 1
ATOM 828 O O . THR A 1 105 ? 16.297 3.167 0.737 1.00 95.69 105 THR A O 1
ATOM 831 N N . PHE A 1 106 ? 15.595 1.497 2.052 1.00 91.88 106 PHE A N 1
ATOM 832 C CA . PHE A 1 106 ? 16.923 0.872 2.174 1.00 91.88 106 PHE A CA 1
ATOM 833 C C . PHE A 1 106 ? 17.454 0.281 0.857 1.00 91.88 106 PHE A C 1
ATOM 835 O O . PHE A 1 106 ? 18.654 0.101 0.705 1.00 91.88 106 PHE A O 1
ATOM 842 N N . GLY A 1 107 ?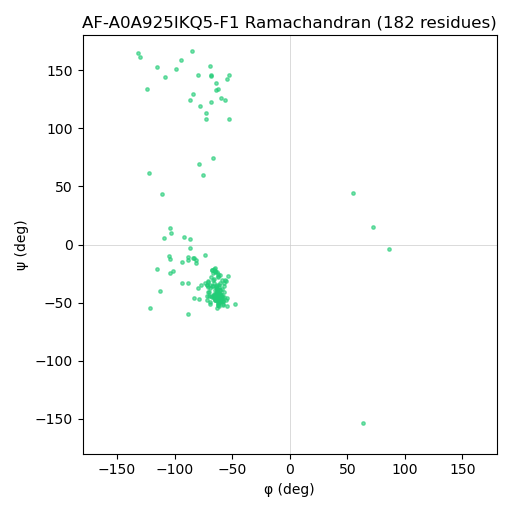 16.565 -0.075 -0.075 1.00 92.38 107 GLY A N 1
ATOM 843 C CA . GLY A 1 107 ? 16.941 -0.478 -1.431 1.00 92.38 107 GLY A CA 1
ATOM 844 C C . GLY A 1 107 ? 16.882 0.698 -2.405 1.00 92.38 107 GLY A C 1
ATOM 845 O O . GLY A 1 107 ? 16.147 1.657 -2.171 1.00 92.38 107 GLY A O 1
ATOM 846 N N . ALA A 1 108 ? 17.587 0.589 -3.533 1.00 92.88 108 ALA A N 1
ATOM 847 C CA . ALA A 1 108 ? 17.601 1.585 -4.609 1.00 92.88 108 ALA A CA 1
ATOM 848 C C . ALA A 1 108 ? 16.307 1.562 -5.454 1.00 92.88 108 ALA A C 1
ATOM 850 O O . ALA A 1 108 ? 16.319 1.277 -6.651 1.00 92.88 108 ALA A O 1
ATOM 851 N N . ALA A 1 109 ? 15.165 1.808 -4.809 1.00 92.50 109 ALA A N 1
ATOM 852 C CA . ALA A 1 109 ? 13.875 1.933 -5.473 1.00 92.50 109 ALA A CA 1
ATOM 853 C C . ALA A 1 109 ? 13.821 3.207 -6.334 1.00 92.50 109 ALA A C 1
ATOM 855 O O . ALA A 1 109 ? 14.354 4.252 -5.967 1.00 92.50 109 ALA A O 1
ATOM 856 N N . THR A 1 110 ? 13.138 3.150 -7.476 1.00 90.19 110 THR A N 1
ATOM 857 C CA . THR A 1 110 ? 12.981 4.313 -8.360 1.00 90.19 110 THR A CA 1
ATOM 858 C C . THR A 1 110 ? 12.276 5.464 -7.640 1.00 90.19 110 THR A C 1
ATOM 860 O O . THR A 1 110 ? 11.175 5.280 -7.122 1.00 90.19 110 THR A O 1
ATOM 863 N N . GLY A 1 111 ? 12.886 6.651 -7.642 1.00 89.75 111 GLY A N 1
ATOM 864 C CA . GLY A 1 111 ? 12.367 7.840 -6.962 1.00 89.75 111 GLY A CA 1
ATOM 865 C C . GLY A 1 111 ? 12.753 7.973 -5.484 1.00 89.75 111 GLY A C 1
ATOM 866 O O . GLY A 1 111 ? 12.440 8.999 -4.878 1.00 89.75 111 GLY A O 1
ATOM 867 N N . SER A 1 112 ? 13.446 6.995 -4.896 1.00 95.69 112 SER A N 1
ATOM 868 C CA . SER A 1 112 ? 14.027 7.139 -3.557 1.00 95.69 112 SER A CA 1
ATOM 869 C C . SER A 1 112 ? 15.403 7.807 -3.605 1.00 95.69 112 SER A C 1
ATOM 871 O O . SER A 1 112 ? 16.021 7.902 -4.668 1.00 95.69 112 SER A O 1
ATOM 873 N N . ILE A 1 113 ? 15.908 8.241 -2.446 1.00 95.69 113 ILE A N 1
ATOM 874 C CA . ILE A 1 113 ? 17.261 8.808 -2.320 1.00 95.69 113 ILE A CA 1
ATOM 875 C C . ILE A 1 113 ? 18.312 7.790 -2.786 1.00 95.69 113 ILE A C 1
ATOM 877 O O . ILE A 1 113 ? 19.166 8.118 -3.604 1.00 95.69 113 ILE A O 1
ATOM 881 N N . GLU A 1 114 ? 18.208 6.536 -2.342 1.00 96.00 114 GLU A N 1
ATOM 882 C CA . GLU A 1 114 ? 19.115 5.464 -2.774 1.00 96.00 114 GLU A CA 1
ATOM 883 C C . GLU A 1 114 ? 18.994 5.193 -4.283 1.00 96.00 114 GLU A C 1
ATOM 885 O O . GLU A 1 114 ? 19.993 4.928 -4.952 1.00 96.00 114 GLU A O 1
ATOM 890 N N . GLY A 1 115 ? 17.790 5.313 -4.852 1.00 93.94 115 GLY A N 1
ATOM 891 C CA . GLY A 1 115 ? 17.569 5.231 -6.296 1.00 93.94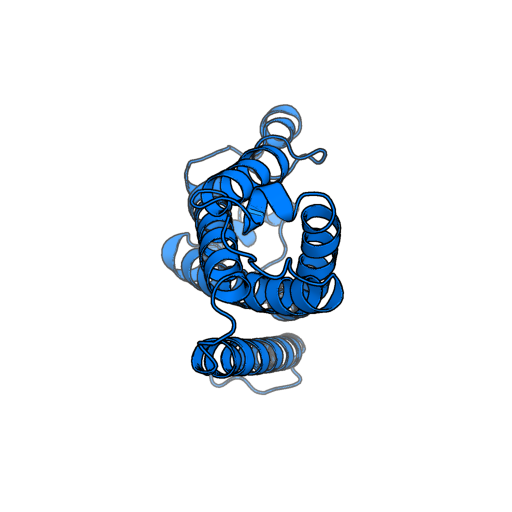 115 GLY A CA 1
ATOM 892 C C . GLY A 1 115 ? 18.316 6.316 -7.077 1.00 93.94 115 GLY A C 1
ATOM 893 O O . GLY A 1 115 ? 18.927 6.019 -8.102 1.00 93.94 115 GLY A O 1
ATOM 894 N N . MET A 1 116 ? 18.315 7.554 -6.575 1.00 93.81 116 MET A N 1
ATOM 895 C CA . MET A 1 116 ? 19.051 8.675 -7.179 1.00 93.81 116 MET A CA 1
ATOM 896 C C . MET A 1 116 ? 20.571 8.491 -7.102 1.00 93.81 116 MET A C 1
ATOM 898 O O . MET A 1 116 ? 21.286 8.977 -7.975 1.00 93.81 116 MET A O 1
ATOM 902 N N . ILE A 1 117 ? 21.064 7.812 -6.062 1.00 94.56 117 ILE A N 1
ATOM 903 C CA . ILE A 1 117 ? 22.498 7.575 -5.856 1.00 94.56 117 ILE A CA 1
ATOM 904 C C . ILE A 1 117 ? 23.000 6.427 -6.738 1.00 94.56 117 ILE A C 1
ATOM 906 O O . ILE A 1 117 ? 24.051 6.550 -7.366 1.00 94.56 117 ILE A O 1
ATOM 910 N N . TYR A 1 118 ? 22.273 5.306 -6.776 1.00 93.50 118 TYR A N 1
ATOM 911 C CA . TYR A 1 118 ? 22.789 4.051 -7.336 1.00 93.50 118 TYR A CA 1
ATOM 912 C C . TYR A 1 118 ? 22.244 3.680 -8.713 1.00 93.50 118 TYR A C 1
ATOM 914 O O . TYR A 1 118 ? 22.748 2.734 -9.322 1.00 93.50 118 TYR A O 1
ATOM 922 N N . THR A 1 119 ? 21.223 4.372 -9.219 1.00 91.75 119 THR A N 1
ATOM 923 C CA . THR A 1 119 ? 20.608 4.024 -10.506 1.00 91.75 119 THR A CA 1
ATOM 924 C C . THR A 1 119 ? 20.801 5.123 -11.540 1.00 91.75 119 THR A C 1
ATOM 926 O O . THR A 1 119 ? 20.894 6.304 -11.227 1.00 91.75 119 THR A O 1
ATOM 929 N N . ILE A 1 120 ? 20.812 4.719 -12.808 1.00 90.38 120 ILE A N 1
ATOM 930 C CA . ILE A 1 120 ? 20.777 5.634 -13.956 1.00 90.38 120 ILE A CA 1
ATOM 931 C C . ILE A 1 120 ? 19.338 6.012 -14.355 1.00 90.38 120 ILE A C 1
ATOM 933 O O . ILE A 1 120 ? 19.135 6.659 -15.381 1.00 90.38 120 ILE A O 1
ATOM 937 N N . ILE A 1 121 ? 18.329 5.568 -13.592 1.00 87.81 121 ILE A N 1
ATOM 938 C CA . ILE A 1 121 ? 16.922 5.839 -13.891 1.00 87.81 121 ILE A CA 1
ATOM 939 C C . ILE A 1 121 ? 16.617 7.277 -13.450 1.00 87.81 121 ILE A C 1
ATOM 941 O O . ILE A 1 121 ? 16.738 7.587 -12.262 1.00 87.81 121 ILE A O 1
ATOM 945 N N . PRO A 1 122 ? 16.210 8.169 -14.371 1.00 83.56 122 PRO A N 1
ATOM 946 C CA . PRO A 1 122 ? 15.911 9.546 -14.015 1.00 83.56 122 PRO A CA 1
ATOM 947 C C . PRO A 1 122 ? 14.716 9.590 -13.063 1.00 83.56 122 PRO A C 1
ATOM 949 O O . PRO A 1 122 ? 13.685 8.961 -13.303 1.00 83.56 122 PRO A O 1
ATOM 952 N N . THR A 1 123 ? 14.852 10.359 -11.985 1.00 85.00 123 THR A N 1
ATOM 953 C CA . THR A 1 123 ? 13.738 10.597 -11.069 1.00 85.00 123 THR A CA 1
ATOM 954 C C . THR A 1 123 ? 12.874 11.740 -11.589 1.00 85.00 123 THR A C 1
ATOM 956 O O . THR A 1 123 ? 13.374 12.818 -11.906 1.00 85.00 123 THR A O 1
ATOM 959 N N . SER A 1 124 ? 11.570 11.501 -11.663 1.00 86.56 124 SER A N 1
ATOM 960 C CA . SER A 1 124 ? 10.556 12.449 -12.115 1.00 86.56 124 SER A CA 1
ATOM 961 C C . SER A 1 124 ? 9.388 12.488 -11.134 1.00 86.56 124 SER A C 1
ATOM 963 O O . SER A 1 124 ? 9.198 11.591 -10.312 1.00 86.56 124 SER A O 1
ATOM 965 N N . ILE A 1 125 ? 8.546 13.516 -11.254 1.00 87.12 125 ILE A N 1
ATOM 966 C CA . ILE A 1 125 ? 7.312 13.631 -10.474 1.00 87.12 125 ILE A CA 1
ATOM 967 C C . ILE A 1 125 ? 6.405 12.403 -10.650 1.00 87.12 125 ILE A C 1
ATOM 969 O O . ILE A 1 125 ? 5.718 11.997 -9.713 1.00 87.12 125 ILE A O 1
ATOM 973 N N . THR A 1 126 ? 6.452 11.763 -11.822 1.00 86.50 126 THR A N 1
ATOM 974 C CA . THR A 1 126 ? 5.656 10.574 -12.151 1.00 86.50 126 THR A CA 1
ATOM 975 C C . THR A 1 126 ? 5.964 9.374 -11.259 1.00 86.50 126 THR A C 1
ATOM 977 O O . THR A 1 126 ? 5.058 8.583 -11.007 1.00 86.50 126 THR A O 1
ATOM 980 N N . ASN A 1 127 ? 7.180 9.269 -10.704 1.00 84.69 127 ASN A N 1
ATOM 981 C CA . ASN A 1 127 ? 7.534 8.215 -9.746 1.00 84.69 127 ASN A CA 1
ATOM 982 C C . ASN A 1 127 ? 6.711 8.296 -8.452 1.00 84.69 127 ASN A C 1
ATOM 984 O O . ASN A 1 127 ? 6.547 7.290 -7.768 1.00 84.69 127 ASN A O 1
ATOM 988 N N . TYR A 1 128 ? 6.180 9.475 -8.121 1.00 93.94 128 TYR A N 1
ATOM 989 C CA . TYR A 1 128 ? 5.439 9.712 -6.882 1.00 93.94 128 TYR A CA 1
ATOM 990 C C . TYR A 1 128 ? 3.921 9.725 -7.078 1.00 93.94 128 TYR A C 1
ATOM 992 O O . TYR A 1 128 ? 3.194 9.483 -6.114 1.00 93.94 128 TYR A O 1
ATOM 1000 N N . LEU A 1 129 ? 3.436 9.985 -8.301 1.00 93.50 129 LEU A N 1
ATOM 1001 C CA . LEU A 1 129 ? 2.006 10.154 -8.604 1.00 93.50 129 LEU A CA 1
ATOM 1002 C C . LEU A 1 129 ? 1.164 8.902 -8.329 1.00 93.50 129 LEU A C 1
ATOM 1004 O O . LEU A 1 129 ? -0.026 9.025 -8.054 1.00 93.50 129 LEU A O 1
ATOM 1008 N N . GLU A 1 130 ? 1.761 7.713 -8.363 1.00 93.88 130 GLU A N 1
ATOM 1009 C CA . GLU A 1 130 ? 1.082 6.485 -7.947 1.00 93.88 130 GLU A CA 1
ATOM 1010 C C . GLU A 1 130 ? 1.263 6.230 -6.445 1.00 93.88 130 GLU A C 1
ATOM 1012 O O . GLU A 1 130 ? 0.292 6.164 -5.689 1.00 93.88 130 GLU A O 1
ATOM 1017 N N . VAL A 1 131 ? 2.513 6.096 -5.994 1.00 95.69 131 VAL A N 1
ATOM 1018 C CA . VAL A 1 131 ? 2.826 5.525 -4.674 1.00 95.69 131 VAL A CA 1
ATOM 1019 C C . VAL A 1 131 ? 2.496 6.460 -3.509 1.00 95.69 131 VAL A C 1
ATOM 1021 O O . VAL A 1 131 ? 2.068 5.991 -2.452 1.00 95.69 131 VAL A O 1
ATOM 1024 N N . VAL A 1 132 ? 2.633 7.782 -3.680 1.00 97.69 132 VAL A N 1
ATOM 1025 C CA . VAL A 1 132 ? 2.329 8.750 -2.611 1.00 97.69 132 VAL A CA 1
ATOM 1026 C C . VAL A 1 132 ? 0.815 8.861 -2.384 1.00 97.69 132 VAL A C 1
ATOM 1028 O O . VAL A 1 132 ? 0.392 8.738 -1.226 1.00 97.69 132 VAL A O 1
ATOM 1031 N N . PRO A 1 133 ? -0.031 9.008 -3.427 1.00 98.06 133 PRO A N 1
ATOM 1032 C CA . PRO A 1 133 ? -1.481 8.917 -3.264 1.00 98.06 133 PRO A CA 1
ATOM 1033 C C . PRO A 1 133 ? -1.953 7.535 -2.804 1.00 98.06 133 PRO A C 1
ATOM 1035 O O . PRO A 1 133 ? -2.862 7.453 -1.979 1.00 98.06 133 PRO A O 1
ATOM 1038 N N . GLN A 1 134 ? -1.320 6.444 -3.247 1.00 98.19 134 GLN A N 1
ATOM 1039 C CA . GLN A 1 134 ? -1.658 5.100 -2.768 1.00 98.19 134 GLN A CA 1
ATOM 1040 C C . GLN A 1 134 ? -1.435 4.950 -1.257 1.00 98.19 134 GLN A C 1
ATOM 1042 O O . GLN A 1 134 ? -2.308 4.431 -0.554 1.00 98.19 134 GLN A O 1
ATOM 1047 N N . ALA A 1 135 ? -0.305 5.449 -0.744 1.00 98.31 135 ALA A N 1
ATOM 1048 C CA . ALA A 1 135 ? -0.016 5.484 0.689 1.00 98.31 135 ALA A CA 1
ATOM 1049 C C . ALA A 1 135 ? -1.010 6.372 1.456 1.00 98.31 135 ALA A C 1
ATOM 1051 O O . ALA A 1 135 ? -1.428 6.021 2.563 1.00 98.31 135 ALA A O 1
ATOM 1052 N N . PHE A 1 136 ? -1.420 7.500 0.866 1.00 98.62 136 PHE A N 1
ATOM 1053 C CA . PHE A 1 136 ? -2.432 8.389 1.443 1.00 98.62 136 PHE A CA 1
ATOM 1054 C C . PHE A 1 136 ? -3.778 7.676 1.585 1.00 98.62 136 PHE A C 1
ATOM 1056 O O . PHE A 1 136 ? -4.346 7.638 2.678 1.00 98.62 136 PHE A O 1
ATOM 1063 N N . LEU A 1 137 ? -4.262 7.060 0.501 1.00 98.56 137 LEU A N 1
ATOM 1064 C CA . LEU A 1 137 ? -5.522 6.317 0.484 1.00 98.56 137 LEU A CA 1
ATOM 1065 C C . LEU A 1 137 ? -5.486 5.141 1.459 1.00 98.56 137 LEU A C 1
ATOM 1067 O O . LEU A 1 137 ? -6.444 4.948 2.206 1.00 98.56 137 LEU A O 1
ATOM 1071 N N . LEU A 1 138 ? -4.377 4.389 1.493 1.00 98.62 138 LEU A N 1
ATOM 1072 C CA . LEU A 1 138 ? -4.184 3.309 2.461 1.00 98.62 138 LEU A CA 1
ATOM 1073 C C . LEU A 1 138 ? -4.368 3.837 3.880 1.00 98.62 138 LEU A C 1
ATOM 1075 O O . LEU A 1 138 ? -5.171 3.296 4.636 1.00 98.62 138 LEU A O 1
ATOM 1079 N N . SER A 1 139 ? -3.650 4.902 4.223 1.00 98.50 139 SER A N 1
ATOM 1080 C CA . SER A 1 139 ? -3.683 5.459 5.567 1.00 98.50 139 SER A CA 1
ATOM 1081 C C . SER A 1 139 ? -5.072 5.975 5.954 1.00 98.50 139 SER A C 1
ATOM 1083 O O . SER A 1 139 ? -5.600 5.611 7.006 1.00 98.50 139 SER A O 1
ATOM 1085 N N . ALA A 1 140 ? -5.698 6.775 5.087 1.00 98.38 140 ALA A N 1
ATOM 1086 C CA . ALA A 1 140 ? -6.996 7.386 5.354 1.00 98.38 140 ALA A CA 1
ATOM 1087 C C . ALA A 1 140 ? -8.116 6.339 5.478 1.00 98.38 140 ALA A C 1
ATOM 1089 O O . ALA A 1 140 ? -8.879 6.361 6.448 1.00 98.38 140 ALA A O 1
ATOM 1090 N N . ILE A 1 141 ? -8.196 5.391 4.535 1.00 98.25 141 ILE A N 1
ATOM 1091 C CA . ILE A 1 141 ? -9.238 4.352 4.528 1.00 98.25 141 ILE A CA 1
ATOM 1092 C C . ILE A 1 141 ? -9.036 3.391 5.701 1.00 98.25 141 ILE A C 1
ATOM 1094 O O . ILE A 1 141 ? -10.002 3.071 6.398 1.00 98.25 141 ILE A O 1
ATOM 1098 N N . LEU A 1 142 ? -7.797 2.951 5.953 1.00 98.19 142 LEU A N 1
ATOM 1099 C CA . LEU A 1 142 ? -7.498 2.047 7.063 1.00 98.19 142 LEU A CA 1
ATOM 1100 C C . LEU A 1 142 ? -7.838 2.695 8.403 1.00 98.19 142 LEU A C 1
ATOM 1102 O O . LEU A 1 142 ? -8.523 2.076 9.215 1.00 98.19 142 LEU A O 1
ATOM 1106 N N . PHE A 1 143 ? -7.412 3.941 8.619 1.00 97.62 143 PHE A N 1
ATOM 1107 C CA . PHE A 1 143 ? -7.733 4.690 9.830 1.00 97.62 143 PHE A CA 1
ATOM 1108 C C . PHE A 1 143 ? -9.239 4.817 10.035 1.00 97.62 143 PHE A C 1
ATOM 1110 O O . PHE A 1 143 ? -9.744 4.506 11.116 1.00 97.62 143 PHE A O 1
ATOM 1117 N N . TYR A 1 144 ? -9.966 5.222 8.991 1.00 96.81 144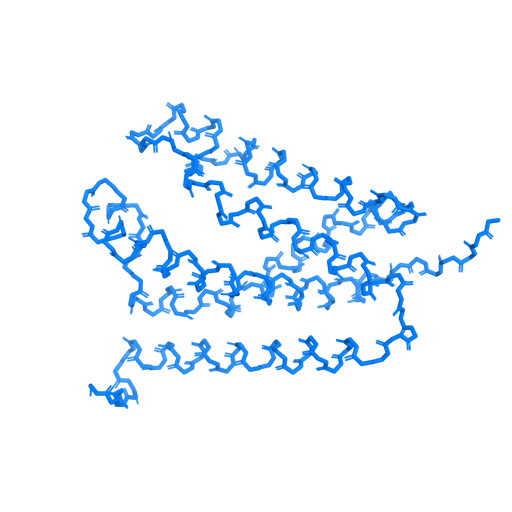 TYR A N 1
ATOM 1118 C CA . TYR A 1 144 ? -11.412 5.380 9.068 1.00 96.81 144 TYR A CA 1
ATOM 1119 C C . TYR A 1 144 ? -12.098 4.056 9.413 1.00 96.81 144 TYR A C 1
ATOM 1121 O O . TYR A 1 144 ? -12.915 4.006 10.332 1.00 96.81 144 TYR A O 1
ATOM 1129 N N . TRP A 1 145 ? -11.720 2.971 8.736 1.00 96.31 145 TRP A N 1
ATOM 1130 C CA . TRP A 1 145 ? -12.324 1.658 8.934 1.00 96.31 145 TRP A CA 1
ATOM 1131 C C . TRP A 1 145 ? -11.955 1.010 10.275 1.00 96.31 145 TRP A C 1
ATOM 1133 O O . TRP A 1 145 ? -12.752 0.267 10.857 1.00 96.31 145 TRP A O 1
ATOM 1143 N N . VAL A 1 146 ? -10.753 1.260 10.794 1.00 95.81 146 VAL A N 1
ATOM 1144 C CA . VAL A 1 146 ? -10.344 0.803 12.130 1.00 95.81 146 VAL A CA 1
ATOM 1145 C C . VAL A 1 146 ? -11.139 1.524 13.216 1.00 95.81 146 VAL A C 1
ATOM 1147 O O . VAL A 1 146 ? -11.660 0.849 14.102 1.00 95.81 146 VAL A O 1
ATOM 1150 N N . ASN A 1 147 ? -11.287 2.844 13.104 1.00 94.50 147 ASN A N 1
ATOM 1151 C CA . ASN A 1 147 ? -11.898 3.679 14.142 1.00 94.50 147 ASN A CA 1
ATOM 1152 C C . ASN A 1 147 ? -13.430 3.743 14.101 1.00 94.50 147 ASN A C 1
ATOM 1154 O O . ASN A 1 147 ? -14.026 4.208 15.067 1.00 94.50 147 ASN A O 1
ATOM 1158 N N . HIS A 1 148 ? -14.063 3.251 13.032 1.00 92.69 148 HIS A N 1
ATOM 1159 C CA . HIS A 1 148 ? -15.524 3.211 12.891 1.00 92.69 148 HIS A CA 1
ATOM 1160 C C . HIS A 1 148 ? -16.043 1.776 12.653 1.00 92.69 148 HIS A C 1
ATOM 1162 O O . HIS A 1 148 ? -16.600 1.477 11.587 1.00 92.69 148 HIS A O 1
ATOM 1168 N N . PRO A 1 149 ? -15.837 0.834 13.600 1.00 89.31 149 PRO A N 1
ATOM 1169 C CA . PRO A 1 149 ? -16.2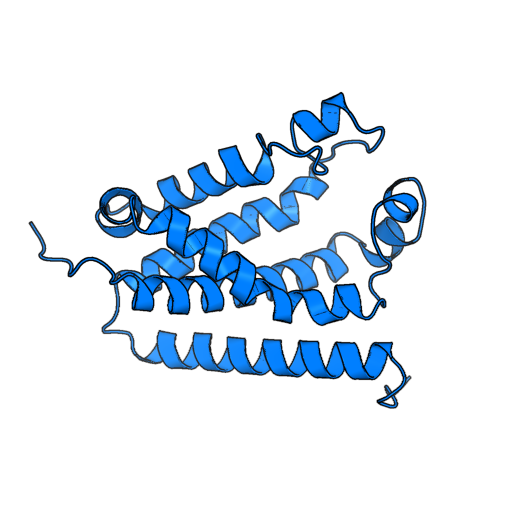45 -0.566 13.444 1.00 89.31 149 PRO A CA 1
ATOM 1170 C C . PRO A 1 149 ? -17.768 -0.758 13.346 1.00 89.31 149 PRO A C 1
ATOM 1172 O O . PRO A 1 149 ? -18.229 -1.779 12.830 1.00 89.31 149 PRO A O 1
ATOM 1175 N N . GLU A 1 150 ? -18.563 0.213 13.797 1.00 91.06 150 GLU A N 1
ATOM 1176 C CA . GLU A 1 150 ? -20.022 0.220 13.691 1.00 91.06 150 GLU A CA 1
ATOM 1177 C C . GLU A 1 150 ? -20.515 0.343 12.240 1.00 91.06 150 GLU A C 1
ATOM 1179 O O . GLU A 1 150 ? -21.631 -0.078 11.917 1.00 91.06 150 GLU A O 1
ATOM 1184 N N . LYS A 1 151 ? -19.681 0.867 11.331 1.00 92.38 151 LYS A N 1
ATOM 1185 C CA . LYS A 1 151 ? -19.991 1.011 9.902 1.00 92.38 151 LYS A CA 1
ATOM 1186 C C . LYS A 1 151 ? -19.829 -0.320 9.167 1.00 92.38 151 LYS A C 1
ATOM 1188 O O . LYS A 1 151 ? -18.962 -0.481 8.311 1.00 92.38 151 LYS A O 1
ATOM 1193 N N . LYS A 1 152 ? -20.719 -1.277 9.451 1.00 91.94 152 LYS A N 1
ATOM 1194 C CA . LYS A 1 152 ? -20.694 -2.632 8.863 1.00 91.94 152 LYS A CA 1
ATOM 1195 C C . LYS A 1 152 ? -20.667 -2.649 7.330 1.00 91.94 152 LYS A C 1
ATOM 1197 O O . LYS A 1 152 ? -20.136 -3.592 6.754 1.00 91.94 152 LYS A O 1
ATOM 1202 N N . TRP A 1 153 ? -21.202 -1.621 6.669 1.00 94.25 153 TRP A N 1
ATOM 1203 C CA . TRP A 1 153 ? -21.159 -1.500 5.210 1.00 94.25 153 TRP A CA 1
ATOM 1204 C C . TRP A 1 153 ? -19.721 -1.451 4.663 1.00 94.25 153 TRP A C 1
ATOM 1206 O O . TRP A 1 153 ? -19.475 -2.024 3.607 1.00 94.25 153 TRP A O 1
ATOM 1216 N N . LEU A 1 154 ? -18.761 -0.867 5.397 1.00 94.00 154 LEU A N 1
ATOM 1217 C CA . LEU A 1 154 ? -17.347 -0.852 4.998 1.00 94.00 154 LEU A CA 1
ATOM 1218 C C . LEU A 1 154 ? -16.762 -2.262 4.936 1.00 94.00 154 LEU A C 1
ATOM 1220 O O . LEU A 1 154 ? -16.002 -2.557 4.020 1.00 94.00 154 LEU A O 1
ATOM 1224 N N . ASN A 1 155 ? -17.150 -3.142 5.870 1.00 94.31 155 ASN A N 1
ATOM 1225 C CA . ASN A 1 155 ? -16.702 -4.536 5.864 1.00 94.31 155 ASN A CA 1
ATOM 1226 C C . ASN A 1 155 ? -17.129 -5.239 4.576 1.00 94.31 155 ASN A C 1
ATOM 1228 O O . ASN A 1 155 ? -16.328 -5.933 3.957 1.00 94.31 155 ASN A O 1
ATOM 1232 N N . TRP A 1 156 ? -18.386 -5.038 4.177 1.00 95.56 156 TRP A N 1
ATOM 1233 C CA . TRP A 1 156 ? -18.936 -5.643 2.971 1.00 95.56 156 TRP A CA 1
ATOM 1234 C C . TRP A 1 156 ? -18.323 -5.045 1.714 1.00 95.56 156 TRP A C 1
ATOM 1236 O O . TRP A 1 156 ? -17.844 -5.793 0.874 1.00 95.56 156 TRP A O 1
ATOM 1246 N N . VAL A 1 157 ? -18.277 -3.717 1.598 1.00 97.50 157 VAL A N 1
ATOM 1247 C CA . VAL A 1 157 ? -17.744 -3.053 0.401 1.00 97.50 157 VAL A CA 1
ATOM 1248 C C . VAL A 1 157 ? -16.273 -3.399 0.192 1.00 97.50 157 VAL A C 1
ATOM 1250 O O . VAL A 1 157 ? -15.910 -3.886 -0.875 1.00 97.50 157 VAL A O 1
ATOM 1253 N N . LEU A 1 158 ? -15.425 -3.212 1.207 1.00 97.69 158 LEU A N 1
ATOM 1254 C CA . LEU A 1 158 ? -13.993 -3.490 1.078 1.00 97.69 158 LEU A CA 1
ATOM 1255 C C . LEU A 1 158 ? -13.712 -4.993 0.960 1.00 97.69 158 LEU A C 1
ATOM 1257 O O . LEU A 1 158 ? -12.821 -5.381 0.211 1.00 97.69 158 LEU A O 1
ATOM 1261 N N . GLY A 1 159 ? -14.492 -5.840 1.639 1.00 97.50 159 GLY A N 1
ATOM 1262 C CA . GLY A 1 159 ? -14.391 -7.295 1.520 1.00 97.50 159 GLY A CA 1
ATOM 1263 C C . GLY A 1 159 ? -14.772 -7.811 0.130 1.00 97.50 159 GLY A C 1
ATOM 1264 O O . GLY A 1 159 ? -14.033 -8.605 -0.446 1.00 97.50 159 GLY A O 1
ATOM 1265 N N . ILE A 1 160 ? -15.881 -7.331 -0.442 1.00 98.12 160 ILE A N 1
ATOM 1266 C CA . ILE A 1 160 ? -16.315 -7.692 -1.801 1.00 98.12 160 ILE A CA 1
ATOM 1267 C C . ILE A 1 160 ? -15.292 -7.202 -2.824 1.00 98.12 160 ILE A C 1
ATOM 1269 O O . ILE A 1 160 ? -14.861 -7.991 -3.662 1.00 98.12 160 ILE A O 1
ATOM 1273 N N . LEU A 1 161 ? -14.854 -5.940 -2.733 1.00 98.25 161 LEU A N 1
ATOM 1274 C CA . LEU A 1 161 ? -13.819 -5.402 -3.621 1.00 98.25 161 LEU A CA 1
ATOM 1275 C C . LEU A 1 161 ? -12.537 -6.231 -3.549 1.00 98.25 161 LEU A C 1
ATOM 1277 O O . LEU A 1 161 ? -11.987 -6.587 -4.584 1.00 98.25 161 LEU A O 1
ATOM 1281 N N . PHE A 1 162 ? -12.093 -6.589 -2.345 1.00 98.50 162 PHE A N 1
ATOM 1282 C CA . PHE A 1 162 ? -10.930 -7.447 -2.159 1.00 98.50 162 PHE A CA 1
ATOM 1283 C C . PHE A 1 162 ? -11.089 -8.797 -2.861 1.00 98.50 162 PHE A C 1
ATOM 1285 O O . PHE A 1 162 ? -10.221 -9.176 -3.642 1.00 98.50 162 PHE A O 1
ATOM 1292 N N . VAL A 1 163 ? -12.202 -9.503 -2.640 1.00 98.31 163 VAL A N 1
ATOM 1293 C CA . VAL A 1 163 ? -12.451 -10.803 -3.283 1.00 98.31 163 VAL A CA 1
ATOM 1294 C C . VAL A 1 163 ? -12.478 -10.669 -4.806 1.00 98.31 163 VAL A C 1
ATOM 1296 O O . VAL A 1 163 ? -11.834 -11.460 -5.491 1.00 98.31 163 VAL A O 1
ATOM 1299 N N . LEU A 1 164 ? -13.160 -9.652 -5.338 1.00 98.31 164 LEU A N 1
ATOM 1300 C CA . LEU A 1 164 ? -13.200 -9.396 -6.779 1.00 98.31 164 LEU A CA 1
ATOM 1301 C C . LEU A 1 164 ? -11.801 -9.139 -7.345 1.00 98.31 164 LEU A C 1
ATOM 1303 O O . LEU A 1 164 ? -11.450 -9.731 -8.358 1.00 98.31 164 LEU A O 1
ATOM 1307 N N . ILE A 1 165 ? -10.977 -8.333 -6.673 1.00 98.31 165 ILE A N 1
ATOM 1308 C CA . ILE A 1 165 ? -9.598 -8.050 -7.097 1.00 98.31 165 ILE A CA 1
ATOM 1309 C C . ILE A 1 165 ? -8.744 -9.322 -7.092 1.00 98.31 165 ILE A C 1
ATOM 1311 O O . ILE A 1 165 ? -7.994 -9.562 -8.039 1.00 98.31 165 ILE A O 1
ATOM 1315 N N . MET A 1 166 ? -8.871 -10.162 -6.062 1.00 98.25 166 MET A N 1
ATOM 1316 C CA . MET A 1 166 ? -8.148 -11.435 -5.992 1.00 98.25 166 MET A CA 1
ATOM 1317 C C . MET A 1 166 ? -8.556 -12.375 -7.134 1.00 98.25 166 MET A C 1
ATOM 1319 O O . MET A 1 166 ? -7.689 -12.984 -7.760 1.00 98.25 166 MET A O 1
ATOM 1323 N N . LEU A 1 167 ? -9.854 -12.450 -7.451 1.00 97.31 167 LEU A N 1
ATOM 1324 C CA . LEU A 1 167 ? -10.359 -13.226 -8.587 1.00 97.31 167 LEU A CA 1
ATOM 1325 C C . LEU A 1 167 ? -9.876 -12.656 -9.925 1.00 97.31 167 LEU A C 1
ATOM 1327 O O . LEU A 1 167 ? -9.409 -13.412 -10.771 1.00 97.31 167 LEU A O 1
ATOM 1331 N N . MET A 1 168 ? -9.937 -11.335 -10.112 1.00 95.75 168 MET A N 1
ATOM 1332 C CA . MET A 1 168 ? -9.448 -10.668 -11.322 1.00 95.75 168 MET A CA 1
ATOM 1333 C C . MET A 1 168 ? -7.954 -10.906 -11.534 1.00 95.75 168 MET A C 1
ATOM 1335 O O . MET A 1 168 ? -7.536 -11.190 -12.651 1.00 95.75 168 MET A O 1
ATOM 1339 N N . SER A 1 169 ? -7.153 -10.830 -10.473 1.00 96.06 169 SER A N 1
ATOM 1340 C CA . SER A 1 169 ? -5.719 -11.111 -10.537 1.00 96.06 169 SER A CA 1
ATOM 1341 C C . SER A 1 169 ? -5.455 -12.579 -10.882 1.00 96.06 169 SER A C 1
ATOM 1343 O O . SER A 1 169 ? -4.665 -12.844 -11.783 1.00 96.06 169 SER A O 1
ATOM 1345 N N . ALA A 1 170 ? -6.184 -13.530 -10.285 1.00 96.00 170 ALA A N 1
ATOM 1346 C CA . ALA A 1 170 ? -6.075 -14.947 -10.640 1.00 96.00 170 ALA A CA 1
ATOM 1347 C C . ALA A 1 170 ? -6.441 -15.214 -12.113 1.00 96.00 170 ALA A C 1
ATOM 1349 O O . ALA A 1 170 ? -5.700 -15.898 -12.820 1.00 96.00 170 ALA A O 1
ATOM 1350 N N . LEU A 1 171 ? -7.538 -14.624 -12.601 1.00 94.69 171 LEU A N 1
ATOM 1351 C CA . LEU A 1 171 ? -7.926 -14.691 -14.013 1.00 94.69 171 LEU A CA 1
ATOM 1352 C C . LEU A 1 171 ? -6.871 -14.043 -14.919 1.00 94.69 171 LEU A C 1
ATOM 1354 O O . LEU A 1 171 ? -6.547 -14.598 -15.964 1.00 94.69 171 LEU A O 1
ATOM 1358 N N . GLY A 1 172 ? -6.293 -12.915 -14.502 1.00 93.38 172 GLY A N 1
ATOM 1359 C CA . GLY A 1 172 ? -5.199 -12.249 -15.206 1.00 93.38 172 GLY A CA 1
ATOM 1360 C C . GLY A 1 172 ? -3.962 -13.136 -15.334 1.00 93.38 172 GLY A C 1
ATOM 1361 O O . GLY A 1 172 ? -3.390 -13.231 -16.416 1.00 93.38 172 GLY A O 1
ATOM 1362 N N . VAL A 1 173 ? -3.585 -13.857 -14.272 1.00 94.69 173 VAL A N 1
ATOM 1363 C CA . VAL A 1 173 ? -2.491 -14.841 -14.324 1.00 94.69 173 VAL A CA 1
ATOM 1364 C C . VAL A 1 173 ? -2.819 -15.971 -15.297 1.00 94.69 173 VAL A C 1
ATOM 1366 O O . VAL A 1 173 ? -1.969 -16.349 -16.100 1.00 94.69 173 VAL A O 1
ATOM 1369 N N . MET A 1 174 ? -4.037 -16.514 -15.255 1.00 94.00 174 MET A N 1
ATOM 1370 C CA . MET A 1 174 ? -4.452 -17.576 -16.177 1.00 94.00 174 MET A CA 1
ATOM 1371 C C . MET A 1 174 ? -4.420 -17.103 -17.637 1.00 94.00 174 MET A C 1
ATOM 1373 O O . MET A 1 174 ? -3.892 -17.807 -18.497 1.00 94.00 174 MET A O 1
ATOM 1377 N N . ALA A 1 175 ? -4.923 -15.899 -17.911 1.00 92.25 175 ALA A N 1
ATOM 1378 C CA . ALA A 1 175 ? -4.876 -15.276 -19.229 1.00 92.25 175 ALA A CA 1
ATOM 1379 C C . ALA A 1 175 ? -3.433 -15.061 -19.716 1.00 92.25 175 ALA A C 1
ATOM 1381 O O . ALA A 1 175 ? -3.097 -15.473 -20.823 1.00 92.25 175 ALA A O 1
ATOM 1382 N N . ALA A 1 176 ? -2.556 -14.512 -18.869 1.00 90.00 176 ALA A N 1
ATOM 1383 C CA . ALA A 1 176 ? -1.151 -14.266 -19.200 1.00 90.00 176 ALA A CA 1
ATOM 1384 C C . ALA A 1 176 ? -0.343 -15.556 -19.453 1.00 90.00 176 ALA A C 1
ATOM 1386 O O . ALA A 1 176 ? 0.675 -15.525 -20.138 1.00 90.00 176 ALA A O 1
ATOM 1387 N N . ASN A 1 177 ? -0.795 -16.701 -18.929 1.00 91.19 177 ASN A N 1
ATOM 1388 C CA . ASN A 1 177 ? -0.219 -18.020 -19.216 1.00 91.19 177 ASN A CA 1
ATOM 1389 C C . ASN A 1 177 ? -0.900 -18.744 -20.396 1.00 91.19 177 ASN A C 1
ATOM 1391 O O . ASN A 1 177 ? -0.617 -19.916 -20.636 1.00 91.19 177 ASN A O 1
ATOM 1395 N N . GLY A 1 178 ? -1.824 -18.095 -21.113 1.00 88.25 178 GLY A N 1
ATOM 1396 C CA . GLY A 1 178 ? -2.547 -18.696 -22.239 1.00 88.25 178 GLY A CA 1
ATOM 1397 C C . GLY A 1 178 ? -3.592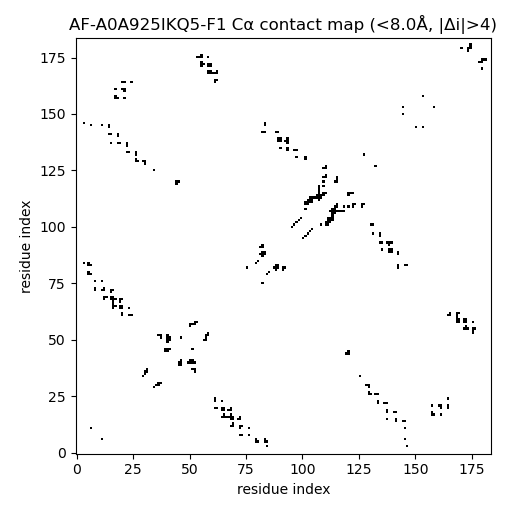 -19.746 -21.840 1.00 88.25 178 GLY A C 1
ATOM 1398 O O . GLY A 1 178 ? -4.061 -20.499 -22.690 1.00 88.25 178 GLY A O 1
ATOM 1399 N N . MET A 1 179 ? -3.974 -19.813 -20.559 1.00 90.56 179 MET A N 1
ATOM 1400 C CA . MET A 1 179 ? -4.980 -20.759 -20.053 1.00 90.56 179 MET A CA 1
ATOM 1401 C C . MET A 1 179 ? -6.420 -20.283 -20.295 1.00 90.56 179 MET A C 1
ATOM 1403 O O . MET A 1 179 ? -7.355 -21.073 -20.183 1.00 90.56 179 MET A O 1
ATOM 1407 N N . LEU A 1 180 ? -6.606 -18.995 -20.600 1.00 87.38 180 LEU A N 1
ATOM 1408 C CA . LEU A 1 180 ? -7.891 -18.397 -20.954 1.00 87.38 180 LEU A CA 1
ATOM 1409 C C . LEU A 1 180 ? -7.772 -17.718 -22.316 1.00 87.38 180 LEU A C 1
ATOM 1411 O O . LEU A 1 180 ? -6.831 -16.964 -22.553 1.00 87.38 180 LEU A O 1
ATOM 1415 N N . GLN A 1 181 ? -8.752 -17.950 -23.188 1.00 79.50 181 GLN A N 1
ATOM 1416 C CA . GLN A 1 181 ? -8.902 -17.146 -24.394 1.00 79.50 181 GLN A CA 1
ATOM 1417 C C . GLN A 1 181 ? -9.436 -15.773 -23.994 1.00 79.50 181 GLN A C 1
ATOM 1419 O O . GLN A 1 181 ? -10.561 -15.651 -23.509 1.00 79.50 181 GLN A O 1
ATOM 1424 N N . VAL A 1 182 ? -8.610 -14.748 -24.172 1.00 74.69 182 VAL A N 1
ATOM 1425 C CA . VAL A 1 182 ? -9.021 -13.358 -23.991 1.00 74.69 182 VAL A CA 1
ATOM 1426 C C . VAL A 1 182 ? -9.613 -12.888 -25.319 1.00 74.69 182 VAL A C 1
ATOM 1428 O O . VAL A 1 182 ? -8.938 -13.029 -26.340 1.00 74.69 182 VAL A O 1
ATOM 1431 N N . PRO A 1 183 ? -10.859 -12.380 -25.346 1.00 71.00 183 PRO A N 1
ATOM 1432 C CA . PRO A 1 183 ? -11.411 -11.774 -26.549 1.00 71.00 183 PRO A CA 1
ATOM 1433 C C . PRO A 1 183 ? -10.488 -10.646 -27.021 1.00 71.00 183 PRO A C 1
ATOM 1435 O O . PRO A 1 183 ? -10.160 -9.759 -26.233 1.00 71.00 183 PRO A O 1
ATOM 1438 N N . THR A 1 184 ? -10.042 -10.736 -28.273 1.00 59.41 184 THR A N 1
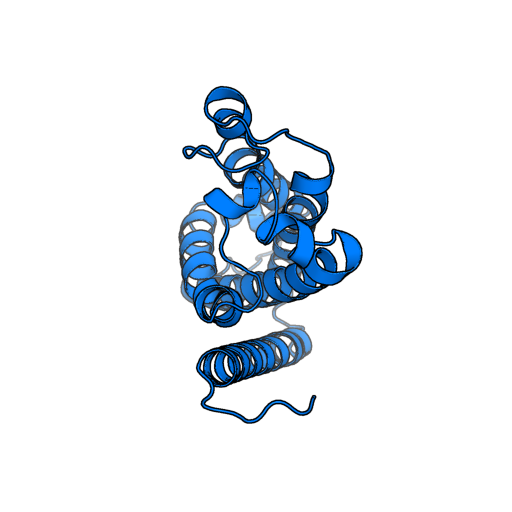ATOM 1439 C CA . THR A 1 184 ? -9.254 -9.706 -28.969 1.00 59.41 184 THR A CA 1
ATOM 1440 C C . THR A 1 184 ? -10.094 -8.487 -29.293 1.00 59.41 184 THR A C 1
ATOM 1442 O O . THR A 1 184 ? -11.245 -8.707 -29.741 1.00 59.41 184 THR A O 1
#